Protein AF-0000000077530032 (afdb_homodimer)

Sequence (334 aa):
MAGSTIDELLNAPESQIRSVLRALCSDRTVQRHALEHFDALKKGSGGQKRKAAGELLICVQCDQPFTEEENDKKACWYHWGELEVDYDGDFWADHDERCHGTIDTDEMREEFPDGFTWNCCDNTGSEKGCVTGRHEAHPNRSKKASGVEPSESEDLDDDDDEDEDEYMAGSTIDELLNAPESQIRSVLRALCSDRTVQRHALEHFDALKKGSGGQKRKAAGELLICVQCDQPFTEEENDKKACWYHWGELEVDYDGDFWADHDERCHGTIDTDEMREEFPDGFTWNCCDNTGSEKGCVTGRHEAHPNRSKKASGVEPSESEDLDDDDDEDEDEY

Solvent-accessible surface area (backbone atoms only — not comparable to full-atom values): 19308 Å² total; per-residue (Å²): 129,85,76,67,51,73,67,56,54,76,68,45,59,62,66,55,46,50,26,35,49,35,32,52,32,46,41,65,69,52,32,52,50,44,38,51,44,47,44,39,45,54,62,63,57,67,50,84,76,46,82,82,46,67,73,66,34,31,16,54,48,67,62,45,56,46,34,76,91,67,48,42,61,72,61,26,46,27,44,30,26,50,79,37,75,39,81,85,48,72,74,53,71,82,62,47,50,91,79,71,42,79,64,94,40,72,66,41,48,69,75,40,21,72,43,21,25,26,70,65,76,66,42,46,48,74,54,74,40,82,45,65,26,51,64,36,48,56,40,89,65,48,55,44,49,58,73,52,80,80,67,83,64,73,71,58,56,77,67,59,73,68,69,68,72,77,114,129,84,76,65,51,72,68,57,55,76,66,45,60,63,65,55,47,50,27,35,48,34,32,52,33,44,40,65,70,52,30,52,52,45,38,50,42,48,45,39,45,54,63,64,58,68,50,84,76,45,82,82,44,69,72,68,33,30,17,54,47,66,61,45,57,46,34,77,90,67,48,41,63,71,60,26,46,26,43,31,27,49,81,37,77,39,80,88,47,72,73,53,69,84,60,48,50,90,80,70,42,77,65,94,40,73,67,42,46,69,75,42,21,72,43,21,25,26,71,64,78,66,41,45,48,75,54,75,41,82,43,66,25,51,63,37,48,56,37,90,65,50,55,44,49,58,73,53,80,81,66,80,62,74,73,58,57,78,67,60,73,67,69,67,70,77,116

Radius of gyration: 23.78 Å; Cα contacts (8 Å, |Δi|>4): 522; chains: 2; bounding box: 54×66×72 Å

Structure (mmCIF, N/CA/C/O backbone):
data_AF-0000000077530032-model_v1
#
loop_
_entity.id
_entity.type
_entity.pdbx_description
1 polymer 'Uncharacterized protein'
#
loop_
_atom_site.group_PDB
_atom_site.id
_atom_site.type_symbol
_atom_site.label_atom_id
_atom_site.label_alt_id
_atom_site.label_comp_id
_atom_site.label_asym_id
_atom_site.label_entity_id
_atom_site.label_seq_id
_atom_site.pdbx_PDB_ins_code
_atom_site.Cartn_x
_atom_site.Cartn_y
_atom_site.Cartn_z
_atom_site.occupancy
_atom_site.B_iso_or_equiv
_atom_site.auth_seq_id
_atom_site.auth_comp_id
_atom_site.auth_asym_id
_atom_site.auth_atom_id
_atom_site.pdbx_PDB_model_num
ATOM 1 N N . MET A 1 1 ? 7.324 -16.812 16.578 1 53.84 1 MET A N 1
ATOM 2 C CA . MET A 1 1 ? 8.273 -15.727 16.797 1 53.84 1 MET A CA 1
ATOM 3 C C . MET A 1 1 ? 7.609 -14.375 16.547 1 53.84 1 MET A C 1
ATOM 5 O O . MET A 1 1 ? 6.672 -14.273 15.75 1 53.84 1 MET A O 1
ATOM 9 N N . ALA A 1 2 ? 7.977 -13.469 17.281 1 74.12 2 ALA A N 1
ATOM 10 C CA . ALA A 1 2 ? 7.301 -12.18 17.203 1 74.12 2 ALA A CA 1
ATOM 11 C C . ALA A 1 2 ? 7.602 -11.484 15.875 1 74.12 2 ALA A C 1
ATOM 13 O O . ALA A 1 2 ? 8.734 -11.531 15.383 1 74.12 2 ALA A O 1
ATOM 14 N N . GLY A 1 3 ? 6.645 -11.141 15.078 1 87.62 3 GLY A N 1
ATOM 15 C CA . GLY A 1 3 ? 6.797 -10.469 13.797 1 87.62 3 GLY A CA 1
ATOM 16 C C . GLY A 1 3 ? 7.695 -9.25 13.875 1 87.62 3 GLY A C 1
ATOM 17 O O . GLY A 1 3 ? 7.887 -8.672 14.945 1 87.62 3 GLY A O 1
ATOM 18 N N . SER A 1 4 ? 8.453 -8.961 12.875 1 95.25 4 SER A N 1
ATOM 19 C CA . SER A 1 4 ? 9.328 -7.797 12.789 1 95.25 4 SER A CA 1
ATOM 20 C C . SER A 1 4 ? 8.555 -6.5 13.008 1 95.25 4 SER A C 1
ATOM 22 O O . SER A 1 4 ? 7.344 -6.449 12.773 1 95.25 4 SER A O 1
ATOM 24 N N . THR A 1 5 ? 9.25 -5.508 13.523 1 97.06 5 THR A N 1
ATOM 25 C CA . THR A 1 5 ? 8.664 -4.184 13.711 1 97.06 5 THR A CA 1
ATOM 26 C C . THR A 1 5 ? 8.93 -3.297 12.492 1 97.06 5 THR A C 1
ATOM 28 O O . THR A 1 5 ? 9.805 -3.6 11.68 1 97.06 5 THR A O 1
ATOM 31 N N . ILE A 1 6 ? 8.203 -2.186 12.445 1 97.75 6 ILE A N 1
ATOM 32 C CA . ILE A 1 6 ? 8.359 -1.238 11.352 1 97.75 6 ILE A CA 1
ATOM 33 C C . ILE A 1 6 ? 9.758 -0.622 11.391 1 97.75 6 ILE A C 1
ATOM 35 O O . ILE A 1 6 ? 10.383 -0.413 10.352 1 97.75 6 ILE A O 1
ATOM 39 N N . ASP A 1 7 ? 10.32 -0.375 12.578 1 97.62 7 ASP A N 1
ATOM 40 C CA . ASP A 1 7 ? 11.664 0.194 12.703 1 97.62 7 ASP A CA 1
ATOM 41 C C . ASP A 1 7 ? 12.719 -0.777 12.195 1 97.62 7 ASP A C 1
ATOM 43 O O . ASP A 1 7 ? 13.688 -0.365 11.547 1 97.62 7 ASP A O 1
ATOM 47 N N . GLU A 1 8 ? 12.547 -2.031 12.531 1 97.69 8 GLU A N 1
ATOM 48 C CA . GLU A 1 8 ? 13.469 -3.039 12.016 1 97.69 8 GLU A CA 1
ATOM 49 C C . GLU A 1 8 ? 13.461 -3.066 10.492 1 97.69 8 GLU A C 1
ATOM 51 O O . GLU A 1 8 ? 14.523 -3.135 9.859 1 97.69 8 GLU A O 1
ATOM 56 N N . LEU A 1 9 ? 12.273 -2.998 9.922 1 98 9 LEU A N 1
ATOM 57 C CA . LEU A 1 9 ? 12.141 -3.01 8.469 1 98 9 LEU A CA 1
ATOM 58 C C . LEU A 1 9 ? 12.828 -1.792 7.852 1 98 9 LEU A C 1
ATOM 60 O O . LEU A 1 9 ? 13.602 -1.925 6.906 1 98 9 LEU A O 1
ATOM 64 N N . LEU A 1 10 ? 12.594 -0.652 8.383 1 96.25 10 LEU A N 1
ATOM 65 C CA . LEU A 1 10 ? 13.086 0.592 7.805 1 96.25 10 LEU A CA 1
ATOM 66 C C . LEU A 1 10 ? 14.594 0.704 7.961 1 96.25 10 LEU A C 1
ATOM 68 O O . LEU A 1 10 ? 15.234 1.506 7.277 1 96.25 10 LEU A O 1
ATOM 72 N N . ASN A 1 11 ? 15.188 -0.101 8.867 1 96.31 11 ASN A N 1
ATOM 73 C CA . ASN A 1 11 ? 16.625 -0.12 9.047 1 96.31 11 ASN A CA 1
ATOM 74 C C . ASN A 1 11 ? 17.266 -1.344 8.391 1 96.31 11 ASN A C 1
ATOM 76 O O . ASN A 1 11 ? 18.469 -1.587 8.539 1 96.31 11 ASN A O 1
ATOM 80 N N . ALA A 1 12 ? 16.531 -2.123 7.66 1 96.62 12 ALA A N 1
ATOM 81 C CA . ALA A 1 12 ? 17.016 -3.326 6.988 1 96.62 12 ALA A CA 1
ATOM 82 C C . ALA A 1 12 ? 17.953 -2.971 5.84 1 96.62 12 ALA A C 1
ATOM 84 O O . ALA A 1 12 ? 17.984 -1.825 5.387 1 96.62 12 ALA A O 1
ATOM 85 N N . PRO A 1 13 ? 18.812 -3.916 5.387 1 95.12 13 PRO A N 1
ATOM 86 C CA . PRO A 1 13 ? 19.672 -3.688 4.223 1 95.12 13 PRO A CA 1
ATOM 87 C C . PRO A 1 13 ? 18.891 -3.271 2.98 1 95.12 13 PRO A C 1
ATOM 89 O O . PRO A 1 13 ? 17.719 -3.645 2.828 1 95.12 13 PRO A O 1
ATOM 92 N N . GLU A 1 14 ? 19.484 -2.539 2.125 1 96.31 14 GLU A N 1
ATOM 93 C CA . GLU A 1 14 ? 18.859 -1.95 0.938 1 96.31 14 GLU A CA 1
ATOM 94 C C . GLU A 1 14 ? 18.156 -3.012 0.095 1 96.31 14 GLU A C 1
ATOM 96 O O . GLU A 1 14 ? 17.062 -2.781 -0.415 1 96.31 14 GLU A O 1
ATOM 101 N N . SER A 1 15 ? 18.844 -4.16 -0.066 1 95 15 SER A N 1
ATOM 102 C CA . SER A 1 15 ? 18.281 -5.199 -0.924 1 95 15 SER A CA 1
ATOM 103 C C . SER A 1 15 ? 16.938 -5.684 -0.407 1 95 15 SER A C 1
ATOM 105 O O . SER A 1 15 ? 16.031 -5.953 -1.192 1 95 15 SER A O 1
ATOM 107 N N . GLN A 1 16 ? 16.781 -5.723 0.895 1 96.12 16 GLN A N 1
ATOM 108 C CA . GLN A 1 16 ? 15.531 -6.168 1.495 1 96.12 16 GLN A CA 1
ATOM 109 C C . GLN A 1 16 ? 14.445 -5.109 1.352 1 96.12 16 GLN A C 1
ATOM 111 O O . GLN A 1 16 ? 13.297 -5.426 1.024 1 96.12 16 GLN A O 1
ATOM 116 N N . ILE A 1 17 ? 14.812 -3.84 1.532 1 97.62 17 ILE A N 1
ATOM 117 C CA . ILE A 1 17 ? 13.867 -2.734 1.384 1 97.62 17 ILE A CA 1
ATOM 118 C C . ILE A 1 17 ? 13.359 -2.682 -0.053 1 97.62 17 ILE A C 1
ATOM 120 O O . ILE A 1 17 ? 12.156 -2.523 -0.285 1 97.62 17 ILE A O 1
ATOM 124 N N . ARG A 1 18 ? 14.273 -2.895 -0.971 1 97.06 18 ARG A N 1
ATOM 125 C CA . ARG A 1 18 ? 13.898 -2.865 -2.381 1 97.06 18 ARG A CA 1
ATOM 126 C C . ARG A 1 18 ? 12.969 -4.023 -2.725 1 97.06 18 ARG A C 1
ATOM 128 O O . ARG A 1 18 ? 12 -3.848 -3.469 1 97.06 18 ARG A O 1
ATOM 135 N N . SER A 1 19 ? 13.281 -5.191 -2.133 1 97.19 19 SER A N 1
ATOM 136 C CA . SER A 1 19 ? 12.445 -6.359 -2.396 1 97.19 19 SER A CA 1
ATOM 137 C C . SER A 1 19 ? 11.039 -6.176 -1.837 1 97.19 19 SER A C 1
ATOM 139 O O . SER A 1 19 ? 10.055 -6.5 -2.504 1 97.19 19 SER A O 1
ATOM 141 N N . VAL A 1 20 ? 10.938 -5.598 -0.663 1 98.56 20 VAL A N 1
ATOM 142 C CA . VAL A 1 20 ? 9.648 -5.359 -0.027 1 98.56 20 VAL A CA 1
ATOM 143 C C . VAL A 1 20 ? 8.859 -4.328 -0.83 1 98.56 20 VAL A C 1
ATOM 145 O O . VAL A 1 20 ? 7.68 -4.527 -1.126 1 98.56 20 VAL A O 1
ATOM 148 N N . LEU A 1 21 ? 9.523 -3.225 -1.192 1 98.75 21 LEU A N 1
ATOM 149 C CA . LEU A 1 21 ? 8.867 -2.178 -1.968 1 98.75 21 LEU A CA 1
ATOM 150 C C . LEU A 1 21 ? 8.383 -2.719 -3.309 1 98.75 21 LEU A C 1
ATOM 152 O O . LEU A 1 21 ? 7.262 -2.43 -3.732 1 98.75 21 LEU A O 1
ATOM 156 N N . ARG A 1 22 ? 9.211 -3.52 -3.943 1 98.25 22 ARG A N 1
ATOM 157 C CA . ARG A 1 22 ? 8.852 -4.137 -5.219 1 98.25 22 ARG A CA 1
ATOM 158 C C . ARG A 1 22 ? 7.582 -4.961 -5.09 1 98.25 22 ARG A C 1
ATOM 160 O O . ARG A 1 22 ? 6.668 -4.844 -5.91 1 98.25 22 ARG A O 1
ATOM 167 N N . ALA A 1 23 ? 7.508 -5.703 -4.094 1 98.5 23 ALA A N 1
ATOM 168 C CA . ALA A 1 23 ? 6.363 -6.586 -3.883 1 98.5 23 ALA A CA 1
ATOM 169 C C . ALA A 1 23 ? 5.102 -5.777 -3.58 1 98.5 23 ALA A C 1
ATOM 171 O O . ALA A 1 23 ? 4.023 -6.082 -4.098 1 98.5 23 ALA A O 1
ATOM 172 N N . LEU A 1 24 ? 5.238 -4.758 -2.768 1 98.69 24 LEU A N 1
ATOM 173 C CA . LEU A 1 24 ? 4.098 -3.916 -2.416 1 98.69 24 LEU A CA 1
ATOM 174 C C . LEU A 1 24 ? 3.514 -3.25 -3.656 1 98.69 24 LEU A C 1
ATOM 176 O O . LEU A 1 24 ? 2.299 -3.053 -3.746 1 98.69 24 LEU A O 1
ATOM 180 N N . CYS A 1 25 ? 4.359 -2.951 -4.609 1 98.62 25 CYS A N 1
ATOM 181 C CA . CYS A 1 25 ? 3.967 -2.188 -5.789 1 98.62 25 CYS A CA 1
ATOM 182 C C . CYS A 1 25 ? 3.223 -3.068 -6.789 1 98.62 25 CYS A C 1
ATOM 184 O O . CYS A 1 25 ? 2.83 -2.604 -7.859 1 98.62 25 CYS A O 1
ATOM 186 N N . SER A 1 26 ? 3.004 -4.348 -6.453 1 97.69 26 SER A N 1
ATOM 187 C CA . SER A 1 26 ? 2.146 -5.172 -7.297 1 97.69 26 SER A CA 1
ATOM 188 C C . SER A 1 26 ? 0.688 -4.738 -7.195 1 97.69 26 SER A C 1
ATOM 190 O O . SER A 1 26 ? -0.115 -5.027 -8.086 1 97.69 26 SER A O 1
ATOM 192 N N . ASP A 1 27 ? 0.365 -4.156 -6.055 1 96.38 27 ASP A N 1
ATOM 193 C CA . ASP A 1 27 ? -0.937 -3.508 -5.922 1 96.38 27 ASP A CA 1
ATOM 194 C C . ASP A 1 27 ? -0.967 -2.18 -6.676 1 96.38 27 ASP A C 1
ATOM 196 O O . ASP A 1 27 ? -0.115 -1.316 -6.457 1 96.38 27 ASP A O 1
ATOM 200 N N . ARG A 1 28 ? -1.941 -1.925 -7.453 1 95.19 28 ARG A N 1
ATOM 201 C CA . ARG A 1 28 ? -1.986 -0.778 -8.352 1 95.19 28 ARG A CA 1
ATOM 202 C C . ARG A 1 28 ? -2.1 0.527 -7.574 1 95.19 28 ARG A C 1
ATOM 204 O O . ARG A 1 28 ? -1.488 1.532 -7.941 1 95.19 28 ARG A O 1
ATOM 211 N N . THR A 1 29 ? -2.951 0.496 -6.617 1 96 29 THR A N 1
ATOM 212 C CA . THR A 1 29 ? -3.125 1.7 -5.812 1 96 29 THR A CA 1
ATOM 213 C C . THR A 1 29 ? -1.836 2.049 -5.074 1 96 29 THR A C 1
ATOM 215 O O . THR A 1 29 ? -1.424 3.209 -5.047 1 96 29 THR A O 1
ATOM 218 N N . VAL A 1 30 ? -1.151 1.02 -4.488 1 98.12 30 VAL A N 1
ATOM 219 C CA . VAL A 1 30 ? 0.106 1.225 -3.775 1 98.12 30 VAL A CA 1
ATOM 220 C C . VAL A 1 30 ? 1.174 1.727 -4.746 1 98.12 30 VAL A C 1
ATOM 222 O O . VAL A 1 30 ? 1.947 2.629 -4.414 1 98.12 30 VAL A O 1
ATOM 225 N N . GLN A 1 31 ? 1.221 1.179 -5.918 1 98.56 31 GLN A N 1
ATOM 226 C CA . GLN A 1 31 ? 2.184 1.598 -6.934 1 98.56 31 GLN A CA 1
ATOM 227 C C . GLN A 1 31 ? 1.992 3.066 -7.301 1 98.56 31 GLN A C 1
ATOM 229 O O . GLN A 1 31 ? 2.965 3.816 -7.406 1 98.56 31 GLN A O 1
ATOM 234 N N . ARG A 1 32 ? 0.764 3.451 -7.496 1 97.56 32 ARG A N 1
ATOM 235 C CA . ARG A 1 32 ? 0.467 4.844 -7.816 1 97.56 32 ARG A CA 1
ATOM 236 C C . ARG A 1 32 ? 0.96 5.777 -6.715 1 97.56 32 ARG A C 1
ATOM 238 O O . ARG A 1 32 ? 1.589 6.797 -6.992 1 97.56 32 ARG A O 1
ATOM 245 N N . HIS A 1 33 ? 0.688 5.387 -5.473 1 98.06 33 HIS A N 1
ATOM 246 C CA . HIS A 1 33 ? 1.144 6.203 -4.352 1 98.06 33 HIS A CA 1
ATOM 247 C C . HIS A 1 33 ? 2.666 6.258 -4.293 1 98.06 33 HIS A C 1
ATOM 249 O O . HIS A 1 33 ? 3.246 7.312 -4.031 1 98.06 33 HIS A O 1
ATOM 255 N N . ALA A 1 34 ? 3.303 5.125 -4.512 1 98.81 34 ALA A N 1
ATOM 256 C CA . ALA A 1 34 ? 4.762 5.059 -4.508 1 98.81 34 ALA A CA 1
ATOM 257 C C . ALA A 1 34 ? 5.355 6.016 -5.539 1 98.81 34 ALA A C 1
ATOM 259 O O . ALA A 1 34 ? 6.285 6.766 -5.234 1 98.81 34 ALA A O 1
ATOM 260 N N . LEU A 1 35 ? 4.801 6.023 -6.695 1 98.56 35 LEU A N 1
ATOM 261 C CA . LEU A 1 35 ? 5.305 6.859 -7.781 1 98.56 35 LEU A CA 1
ATOM 262 C C . LEU A 1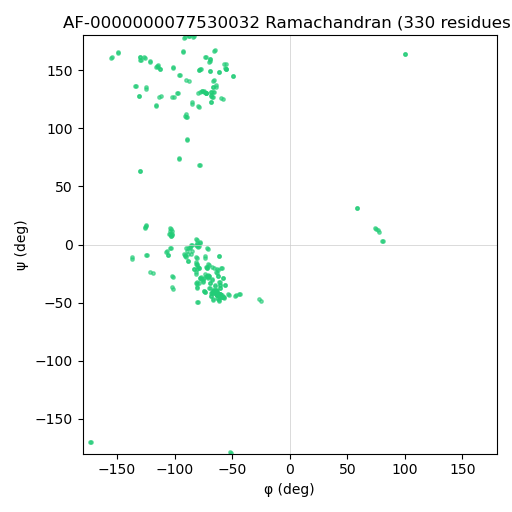 35 ? 5.035 8.336 -7.504 1 98.56 35 LEU A C 1
ATOM 264 O O . LEU A 1 35 ? 5.852 9.195 -7.836 1 98.56 35 LEU A O 1
ATOM 268 N N . GLU A 1 36 ? 3.908 8.602 -6.922 1 97.81 36 GLU A N 1
ATOM 269 C CA . GLU A 1 36 ? 3.609 9.977 -6.531 1 97.81 36 GLU A CA 1
ATOM 270 C C . GLU A 1 36 ? 4.625 10.492 -5.512 1 97.81 36 GLU A C 1
ATOM 272 O O . GLU A 1 36 ? 5.113 11.617 -5.633 1 97.81 36 GLU A O 1
ATOM 277 N N . HIS A 1 37 ? 4.871 9.688 -4.5 1 98.38 37 HIS A N 1
ATOM 278 C CA . HIS A 1 37 ? 5.867 10.062 -3.502 1 98.38 37 HIS A CA 1
ATOM 279 C C . HIS A 1 37 ? 7.246 10.234 -4.129 1 98.38 37 HIS A C 1
ATOM 281 O O . HIS A 1 37 ? 7.961 11.188 -3.82 1 98.38 37 HIS A O 1
ATOM 287 N N . PHE A 1 38 ? 7.609 9.312 -5.004 1 98.31 38 PHE A N 1
ATOM 288 C CA . PHE A 1 38 ? 8.898 9.367 -5.676 1 98.31 38 PHE A CA 1
ATOM 289 C C . PHE A 1 38 ? 9.031 10.641 -6.504 1 98.31 38 PHE A C 1
ATOM 291 O O . PHE A 1 38 ? 10.055 11.32 -6.441 1 98.31 38 PHE A O 1
ATOM 298 N N . ASP A 1 39 ? 7.953 11 -7.223 1 97.62 39 ASP A N 1
ATOM 299 C CA . ASP A 1 39 ? 7.953 12.219 -8.023 1 97.62 39 ASP A CA 1
ATOM 300 C C . ASP A 1 39 ? 8.078 13.453 -7.141 1 97.62 39 ASP A C 1
ATOM 302 O O . ASP A 1 39 ? 8.758 14.422 -7.504 1 97.62 39 ASP A O 1
ATOM 306 N N . ALA A 1 40 ? 7.414 1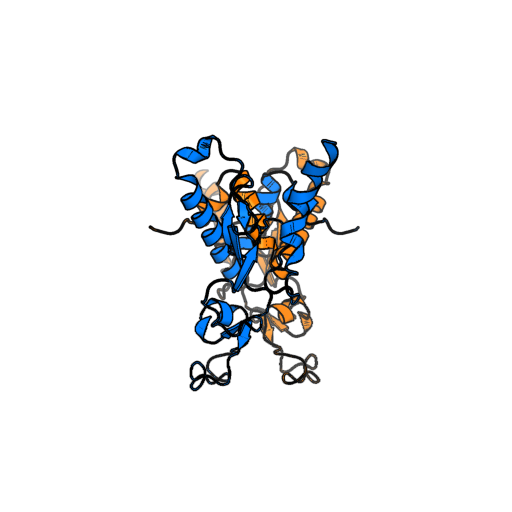3.398 -6.02 1 96.25 40 ALA A N 1
ATOM 307 C CA . ALA A 1 40 ? 7.52 14.508 -5.078 1 96.25 40 ALA A CA 1
ATOM 308 C C . ALA A 1 40 ? 8.953 14.68 -4.59 1 96.25 40 ALA A C 1
ATOM 310 O O . ALA A 1 40 ? 9.453 15.805 -4.484 1 96.25 40 ALA A O 1
ATOM 311 N N . LEU A 1 41 ? 9.656 13.586 -4.262 1 95.75 41 LEU A N 1
ATOM 312 C CA . LEU A 1 41 ? 11.047 13.641 -3.82 1 95.75 41 LEU A CA 1
ATOM 313 C C . LEU A 1 41 ? 11.945 14.227 -4.906 1 95.75 41 LEU A C 1
ATOM 315 O O . LEU A 1 41 ? 12.812 15.055 -4.621 1 95.75 41 LEU A O 1
ATOM 319 N N . LYS A 1 42 ? 11.711 13.812 -6.105 1 93.25 42 LYS A N 1
ATOM 320 C CA . LYS A 1 42 ? 12.508 14.289 -7.23 1 93.25 42 LYS A CA 1
ATOM 321 C C . LYS A 1 42 ? 12.32 15.789 -7.438 1 93.25 42 LYS A C 1
ATOM 323 O O . LYS A 1 42 ? 13.289 16.516 -7.695 1 93.25 42 LYS A O 1
ATOM 328 N N . LYS A 1 43 ? 11.117 16.219 -7.348 1 91.56 43 LYS A N 1
ATOM 329 C CA . LYS A 1 43 ? 10.82 17.625 -7.512 1 91.56 43 LYS A CA 1
ATOM 330 C C . LYS A 1 43 ? 11.43 18.453 -6.387 1 91.56 43 LYS A C 1
ATOM 332 O O . LYS A 1 43 ? 11.898 19.578 -6.613 1 91.56 43 LYS A O 1
ATOM 337 N N . GLY A 1 44 ? 11.359 17.906 -5.207 1 86.31 44 GLY A N 1
ATOM 338 C CA . GLY A 1 44 ? 11.906 18.609 -4.051 1 86.31 44 GLY A CA 1
ATOM 339 C C . GLY A 1 44 ? 13.422 18.656 -4.051 1 86.31 44 GLY A C 1
ATOM 340 O O . GLY A 1 44 ? 14.023 19.531 -3.412 1 86.31 44 GLY A O 1
ATOM 341 N N . SER A 1 45 ? 14.141 17.656 -4.668 1 79.38 45 SER A N 1
ATOM 342 C CA . SER A 1 45 ? 15.602 17.578 -4.684 1 79.38 45 SER A CA 1
ATOM 343 C C . SER A 1 45 ? 16.188 18.594 -5.652 1 79.38 45 SER A C 1
ATOM 345 O O . SER A 1 45 ? 17.375 18.922 -5.574 1 79.38 45 SER A O 1
ATOM 347 N N . GLY A 1 46 ? 15.586 18.969 -6.746 1 65.62 46 GLY A N 1
ATOM 348 C CA . GLY A 1 46 ? 16.156 19.844 -7.758 1 65.62 46 GLY A CA 1
ATOM 349 C C . GLY A 1 46 ? 16.484 21.219 -7.23 1 65.62 46 GLY A C 1
ATOM 350 O O . GLY A 1 46 ? 17.156 22 -7.91 1 65.62 46 GLY A O 1
ATOM 351 N N . GLY A 1 47 ? 16.156 21.609 -6.184 1 52.53 47 GLY A N 1
ATOM 352 C CA . GLY A 1 47 ? 16.484 22.984 -5.82 1 52.53 47 GLY A CA 1
ATOM 353 C C . GLY A 1 47 ? 17.875 23.125 -5.238 1 52.53 47 GLY A C 1
ATOM 354 O O . GLY A 1 47 ? 18.422 22.156 -4.684 1 52.53 47 GLY A O 1
ATOM 355 N N . GLN A 1 48 ? 18.844 24.047 -5.934 1 48.78 48 GLN A N 1
ATOM 356 C CA . GLN A 1 48 ? 20.219 24.453 -5.711 1 48.78 48 GLN A CA 1
ATOM 357 C C . GLN A 1 48 ? 20.609 24.312 -4.238 1 48.78 48 GLN A C 1
ATOM 359 O O . GLN A 1 48 ? 21.734 23.922 -3.918 1 48.78 48 GLN A O 1
ATOM 364 N N . LYS A 1 49 ? 19.984 24.703 -3.383 1 49.75 49 LYS A N 1
ATOM 365 C CA . LYS A 1 49 ? 20.391 24.938 -2 1 49.75 49 LYS A CA 1
ATOM 366 C C . LYS A 1 49 ? 20.422 23.641 -1.212 1 49.75 49 LYS A C 1
ATOM 368 O O . LYS A 1 49 ? 20.75 23.625 -0.025 1 49.75 49 LYS A O 1
ATOM 373 N N . ARG A 1 50 ? 20.047 22.484 -1.9 1 56.53 50 ARG A N 1
ATOM 374 C CA . ARG A 1 50 ? 19.719 21.312 -1.099 1 56.53 50 ARG A CA 1
ATOM 375 C C . ARG A 1 50 ? 20.953 20.453 -0.868 1 56.53 50 ARG A C 1
ATOM 377 O O . ARG A 1 50 ? 20.859 19.391 -0.237 1 56.53 50 ARG A O 1
ATOM 384 N N . LYS A 1 51 ? 22.094 20.766 -1.584 1 52.09 51 LYS A N 1
ATOM 385 C CA . LYS A 1 51 ? 23.328 20.047 -1.298 1 52.09 51 LYS A CA 1
ATOM 386 C C . LYS A 1 51 ? 23.594 19.969 0.203 1 52.09 51 LYS A C 1
ATOM 388 O O . LYS A 1 51 ? 24.078 18.969 0.711 1 52.09 51 LYS A O 1
ATOM 393 N N . ALA A 1 52 ? 23.406 21.047 0.909 1 53.44 52 ALA A N 1
ATOM 394 C CA . ALA A 1 52 ? 23.734 21.078 2.332 1 53.44 52 ALA A CA 1
ATOM 395 C C . ALA A 1 52 ? 22.578 20.562 3.178 1 53.44 52 ALA A C 1
ATOM 397 O O . ALA A 1 52 ? 22.75 20.234 4.348 1 53.44 52 ALA A O 1
ATOM 398 N N . ALA A 1 53 ? 21.453 20.359 2.467 1 62.31 53 ALA A N 1
ATOM 399 C CA . ALA A 1 53 ? 20.281 20.016 3.266 1 62.31 53 ALA A CA 1
ATOM 400 C C . ALA A 1 53 ? 20.203 18.5 3.492 1 62.31 53 ALA A C 1
ATOM 402 O O . ALA A 1 53 ? 20.75 17.719 2.705 1 62.31 53 ALA A O 1
ATOM 403 N N . GLY A 1 54 ? 19.797 18.078 4.754 1 78 54 GLY A N 1
ATOM 404 C CA . GLY A 1 54 ? 19.656 16.703 5.215 1 78 54 GLY A CA 1
ATOM 405 C C . GLY A 1 54 ? 18.828 15.844 4.281 1 78 54 GLY A C 1
ATOM 406 O O . GLY A 1 54 ? 18.516 16.25 3.162 1 78 54 GLY A O 1
ATOM 407 N N . GLU A 1 55 ? 18.609 14.672 4.543 1 87.81 55 GLU A N 1
ATOM 408 C CA . GLU A 1 55 ? 17.844 13.648 3.824 1 87.81 55 GLU A CA 1
ATOM 409 C C . GLU A 1 55 ? 16.391 14.078 3.619 1 87.81 55 GLU A C 1
ATOM 411 O O . GLU A 1 55 ? 15.758 14.578 4.547 1 87.81 55 GLU A O 1
ATOM 416 N N . LEU A 1 56 ? 15.898 14.078 2.357 1 94.56 56 LEU A N 1
ATOM 417 C CA . LEU A 1 56 ? 14.5 14.367 2.055 1 94.56 56 LEU A CA 1
ATOM 418 C C . LEU A 1 56 ? 13.602 13.211 2.471 1 94.56 56 LEU A C 1
ATOM 420 O O . LEU A 1 56 ? 13.906 12.047 2.18 1 94.56 56 LEU A O 1
ATOM 424 N N . LEU A 1 57 ? 12.57 13.562 3.191 1 96.75 57 LEU A N 1
ATOM 425 C CA . LEU A 1 57 ? 11.57 12.609 3.652 1 96.75 57 LEU A CA 1
ATOM 426 C C . LEU A 1 57 ? 10.18 12.992 3.141 1 96.75 57 LEU A C 1
ATOM 428 O O . LEU A 1 57 ? 9.961 14.125 2.713 1 96.75 57 LEU A O 1
ATOM 432 N N . ILE A 1 58 ? 9.328 12.062 3.096 1 98.19 58 ILE A N 1
ATOM 433 C CA . ILE A 1 58 ? 7.93 12.328 2.771 1 98.19 58 ILE A CA 1
ATOM 434 C C . ILE A 1 58 ? 7.109 12.43 4.059 1 98.19 58 ILE A C 1
ATOM 436 O O . ILE A 1 58 ? 7.234 11.586 4.949 1 98.19 58 ILE A O 1
ATOM 440 N N . CYS A 1 59 ? 6.336 13.477 4.16 1 98.25 59 CYS A N 1
ATOM 441 C CA . CYS A 1 59 ? 5.449 13.633 5.309 1 98.25 59 CYS A CA 1
ATOM 442 C C . CYS A 1 59 ? 4.227 12.727 5.184 1 98.25 59 CYS A C 1
ATOM 444 O O . CYS A 1 59 ? 3.547 12.734 4.156 1 98.25 59 CYS A O 1
ATOM 446 N N . VAL A 1 60 ? 3.904 12.016 6.219 1 98.31 60 VAL A N 1
ATOM 447 C CA . VAL A 1 60 ? 2.801 11.062 6.168 1 98.31 60 VAL A CA 1
ATOM 448 C C . VAL A 1 60 ? 1.484 11.773 6.465 1 98.31 60 VAL A C 1
ATOM 450 O O . VAL A 1 60 ? 0.414 11.164 6.418 1 98.31 60 VAL A O 1
ATOM 453 N N . GLN A 1 61 ? 1.526 13.109 6.719 1 97.5 61 GLN A N 1
ATOM 454 C CA . GLN A 1 61 ? 0.321 13.867 7.02 1 97.5 61 GLN A CA 1
ATOM 455 C C . GLN A 1 61 ? -0.147 14.664 5.805 1 97.5 61 GLN A C 1
ATOM 457 O O . GLN A 1 61 ? -1.35 14.773 5.555 1 97.5 61 GLN A O 1
ATOM 462 N N . CYS A 1 62 ? 0.81 15.195 5.012 1 97 62 CYS A N 1
ATOM 463 C CA . CYS A 1 62 ? 0.428 16.062 3.898 1 97 62 CYS A CA 1
ATOM 464 C C . CYS A 1 62 ? 1.015 15.547 2.588 1 97 62 CYS A C 1
ATOM 466 O O . CYS A 1 62 ? 0.749 16.109 1.524 1 97 62 CYS A O 1
ATOM 468 N N . ASP A 1 63 ? 1.948 14.516 2.582 1 96.56 63 ASP A N 1
ATOM 469 C CA . ASP A 1 63 ? 2.527 13.82 1.439 1 96.56 63 ASP A CA 1
ATOM 470 C C . ASP A 1 63 ? 3.557 14.688 0.725 1 96.56 63 ASP A C 1
ATOM 472 O O . ASP A 1 63 ? 3.979 14.375 -0.389 1 96.56 63 ASP A O 1
ATOM 476 N N . GLN A 1 64 ? 4.012 15.781 1.321 1 96.62 64 GLN A N 1
ATOM 477 C CA . GLN A 1 64 ? 5.027 16.641 0.735 1 96.62 64 GLN A CA 1
ATOM 478 C C . GLN A 1 64 ? 6.418 16.297 1.249 1 96.62 64 GLN A C 1
ATOM 480 O O . GLN A 1 64 ? 6.57 15.828 2.381 1 96.62 64 GLN A O 1
ATOM 485 N N . PRO A 1 65 ? 7.395 16.453 0.396 1 96.94 65 PRO A N 1
ATOM 486 C CA . PRO A 1 65 ? 8.766 16.25 0.871 1 96.94 65 PRO A CA 1
ATOM 487 C C . PRO A 1 65 ? 9.219 17.328 1.84 1 96.94 65 PRO A C 1
ATOM 489 O O . PRO A 1 65 ? 8.734 18.469 1.776 1 96.94 65 PRO A O 1
ATOM 492 N N . PHE A 1 66 ? 10.102 16.984 2.775 1 96.5 66 PHE A N 1
ATOM 493 C CA . PHE A 1 66 ? 10.633 17.953 3.73 1 96.5 66 PHE A CA 1
ATOM 494 C C . PHE A 1 66 ? 11.992 17.5 4.25 1 96.5 66 PHE A C 1
ATOM 496 O O . PHE A 1 66 ? 12.375 16.328 4.086 1 96.5 66 PHE A O 1
ATOM 503 N N . THR A 1 67 ? 12.719 18.438 4.781 1 95.25 67 THR A N 1
ATOM 504 C CA . THR A 1 67 ? 13.938 18.172 5.543 1 95.25 67 THR A CA 1
ATOM 505 C C . THR A 1 67 ? 13.742 18.547 7.008 1 95.25 67 THR A C 1
ATOM 507 O O . THR A 1 67 ? 12.93 19.422 7.332 1 95.25 67 THR A O 1
ATOM 510 N N . GLU A 1 68 ? 14.422 17.891 7.852 1 93.94 68 GLU A N 1
ATOM 511 C CA . GLU A 1 68 ? 14.289 18.203 9.273 1 93.94 68 GLU A CA 1
ATOM 512 C C . GLU A 1 68 ? 14.633 19.656 9.562 1 93.94 68 GLU A C 1
ATOM 514 O O . GLU A 1 68 ? 14.047 20.281 10.453 1 93.94 68 GLU A O 1
ATOM 519 N N . GLU A 1 69 ? 15.453 20.25 8.82 1 92.38 69 GLU A N 1
ATOM 520 C CA . GLU A 1 69 ? 15.906 21.625 9 1 92.38 69 GLU A CA 1
ATOM 521 C C . GLU A 1 69 ? 14.773 22.625 8.75 1 92.38 69 GLU A C 1
ATOM 523 O O . GLU A 1 69 ? 14.727 23.688 9.375 1 92.38 69 GLU A O 1
ATOM 528 N N . GLU A 1 70 ? 13.828 22.281 7.887 1 91.56 70 GLU A N 1
ATOM 529 C CA . GLU A 1 70 ? 12.742 23.172 7.516 1 91.56 70 GLU A CA 1
ATOM 530 C C . GLU A 1 70 ? 11.438 22.781 8.203 1 91.56 70 GLU A C 1
ATOM 532 O O . GLU A 1 70 ? 10.375 23.312 7.883 1 91.56 70 GLU A O 1
ATOM 537 N N . ASN A 1 71 ? 11.555 21.938 9.195 1 96.12 71 ASN A N 1
ATOM 538 C CA . ASN A 1 71 ? 10.375 21.344 9.82 1 96.12 71 ASN A CA 1
ATOM 539 C C . ASN A 1 71 ? 9.969 22.109 11.078 1 96.12 71 ASN A C 1
ATOM 541 O O . ASN A 1 71 ? 10.117 21.609 12.195 1 96.12 71 ASN A O 1
ATOM 545 N N . ASP A 1 72 ? 9.398 23.281 10.852 1 95.75 72 ASP A N 1
ATOM 546 C CA . ASP A 1 72 ? 8.938 24.062 11.992 1 95.75 72 ASP A CA 1
ATOM 547 C C . ASP A 1 72 ? 7.48 23.75 12.328 1 95.75 72 ASP A C 1
ATOM 549 O O . ASP A 1 72 ? 6.871 22.875 11.703 1 95.75 72 ASP A O 1
ATOM 553 N N . LYS A 1 73 ? 6.902 24.297 13.305 1 95.31 73 LYS A N 1
ATOM 554 C CA . LYS A 1 73 ? 5.59 23.984 13.867 1 95.31 73 LYS A CA 1
ATOM 555 C C . LYS A 1 73 ? 4.473 24.438 12.938 1 95.31 73 LYS A C 1
ATOM 557 O O . LYS A 1 73 ? 3.297 24.172 13.188 1 95.31 73 LYS A O 1
ATOM 562 N N . LYS A 1 74 ? 4.789 25.094 11.82 1 96.25 74 LYS A N 1
ATOM 563 C CA . LYS A 1 74 ? 3.787 25.547 10.867 1 96.25 74 LYS A CA 1
ATOM 564 C C . LYS A 1 74 ? 4.082 25.031 9.461 1 96.25 74 LYS A C 1
ATOM 566 O O . LYS A 1 74 ? 3.51 25.516 8.484 1 96.25 74 LYS A O 1
ATOM 571 N N . ALA A 1 75 ? 4.938 24.062 9.383 1 97.12 75 ALA A N 1
ATOM 572 C CA . ALA A 1 75 ? 5.434 23.594 8.094 1 97.12 75 ALA A CA 1
ATOM 573 C C . ALA A 1 75 ? 4.434 22.656 7.43 1 97.12 75 ALA A C 1
ATOM 575 O O . ALA A 1 75 ? 4.469 22.469 6.211 1 97.12 75 ALA A O 1
ATOM 576 N N . CYS A 1 76 ? 3.504 22.047 8.195 1 97.62 76 CYS A N 1
ATOM 577 C CA . CYS A 1 76 ? 2.592 21.031 7.695 1 97.62 76 CYS A CA 1
ATOM 578 C C . CYS A 1 76 ? 1.142 21.406 7.969 1 97.62 76 CYS A C 1
ATOM 580 O O . CYS A 1 76 ? 0.816 21.891 9.055 1 97.62 76 CYS A O 1
ATOM 582 N N . TRP A 1 77 ? 0.293 21.266 6.992 1 97.81 77 TRP A N 1
ATOM 583 C CA . TRP A 1 77 ? -1.154 21.375 7.141 1 97.81 77 TRP A CA 1
ATOM 584 C C . TRP A 1 77 ? -1.828 20.016 6.922 1 97.81 77 TRP A C 1
ATOM 586 O O . TRP A 1 77 ? -1.561 19.344 5.926 1 97.81 77 TRP A O 1
ATOM 596 N N . TYR A 1 78 ? -2.66 19.625 7.898 1 97.88 78 TYR A N 1
ATOM 597 C CA . TYR A 1 78 ? -3.32 18.328 7.805 1 97.88 7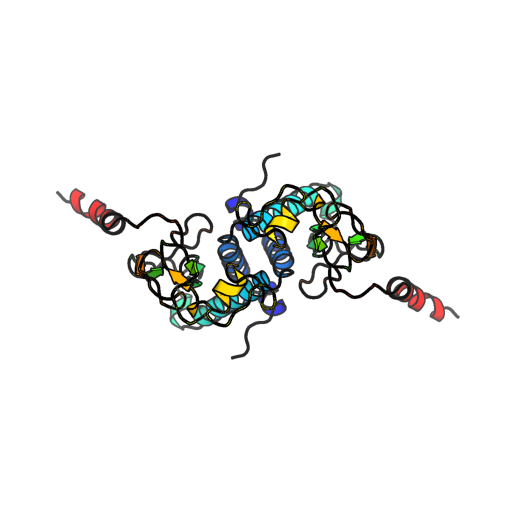8 TYR A CA 1
ATOM 598 C C . TYR A 1 78 ? -4.68 18.359 8.492 1 97.88 78 TYR A C 1
ATOM 600 O O . TYR A 1 78 ? -5.039 19.359 9.133 1 97.88 78 TYR A O 1
ATOM 608 N N . HIS A 1 79 ? -5.52 17.344 8.211 1 98.12 79 HIS A N 1
ATOM 609 C CA . HIS A 1 79 ? -6.805 17.125 8.875 1 98.12 79 HIS A CA 1
ATOM 610 C C . HIS A 1 79 ? -6.703 16.047 9.938 1 98.12 79 HIS A C 1
ATOM 612 O O . HIS A 1 79 ? -6.227 14.938 9.664 1 98.12 79 HIS A O 1
ATOM 618 N N . TRP A 1 80 ? -7.117 16.312 11.188 1 97.44 80 TRP A N 1
ATOM 619 C CA . TRP A 1 80 ? -7.031 15.305 12.242 1 97.44 80 TRP A CA 1
ATOM 620 C C . TRP A 1 80 ? -8.289 14.438 12.273 1 97.44 80 TRP A C 1
ATOM 622 O O . TRP A 1 80 ? -8.312 13.391 12.922 1 97.44 80 TRP A O 1
ATOM 632 N N . GLY A 1 81 ? -9.367 14.938 11.547 1 97.5 81 GLY A N 1
ATOM 633 C CA . GLY A 1 81 ? -10.586 14.156 11.43 1 97.5 81 GLY A CA 1
ATOM 634 C C . GLY A 1 81 ? -10.57 13.195 10.266 1 97.5 81 GLY A C 1
ATOM 635 O O . GLY A 1 81 ? -9.578 13.117 9.531 1 97.5 81 GLY A O 1
ATOM 636 N N . GLU A 1 82 ? -11.656 12.422 10.094 1 96.25 82 GLU A N 1
ATOM 637 C CA . GLU A 1 82 ? -11.789 11.43 9.023 1 96.25 82 GLU A CA 1
ATOM 638 C C . GLU A 1 82 ? -12.664 11.961 7.887 1 96.25 82 GLU A C 1
ATOM 640 O O . GLU A 1 82 ? -13.492 12.852 8.094 1 96.25 82 GLU A O 1
ATOM 645 N N . LEU A 1 83 ? -12.398 11.453 6.703 1 95.81 83 LEU A N 1
ATOM 646 C CA . LEU A 1 83 ? -13.227 11.758 5.543 1 95.81 83 LEU A CA 1
ATOM 647 C C . LEU A 1 83 ? -14.508 10.93 5.555 1 95.81 83 LEU A C 1
ATOM 649 O O . LEU A 1 83 ? -14.453 9.695 5.566 1 95.81 83 LEU A O 1
ATOM 653 N N . GLU A 1 84 ? -15.617 11.648 5.613 1 96.25 84 GLU A N 1
ATOM 654 C CA . GLU A 1 84 ? -16.906 10.969 5.594 1 96.25 84 GLU A CA 1
ATOM 655 C C . GLU A 1 84 ? -17.688 11.30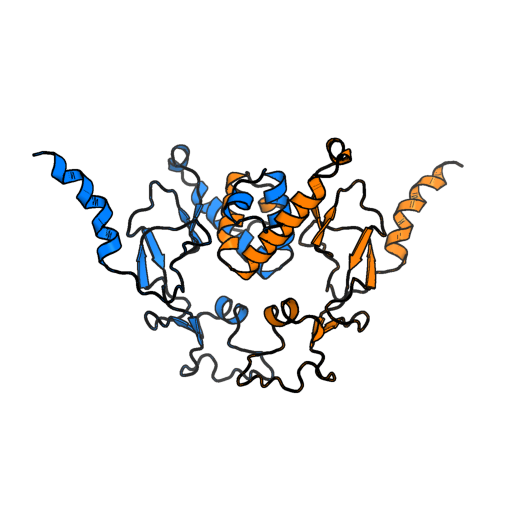5 4.328 1 96.25 84 GLU A C 1
ATOM 657 O O . GLU A 1 84 ? -17.547 12.391 3.768 1 96.25 84 GLU A O 1
ATOM 662 N N . VAL A 1 85 ? -18.562 10.391 3.953 1 95.75 85 VAL A N 1
ATOM 663 C CA . VAL A 1 85 ? -19.391 10.625 2.777 1 95.75 85 VAL A CA 1
ATOM 664 C C . VAL A 1 85 ? -20.359 11.781 3.047 1 95.75 85 VAL A C 1
ATOM 666 O O . VAL A 1 85 ? -20.969 11.844 4.109 1 95.75 85 VAL A O 1
ATOM 669 N N . ASP A 1 86 ? -20.391 12.719 2.094 1 96 86 ASP A N 1
ATOM 670 C CA . ASP A 1 86 ? -21.391 13.781 2.164 1 96 86 ASP A CA 1
ATOM 671 C C . ASP A 1 86 ? -22.672 13.375 1.451 1 96 86 ASP A C 1
ATOM 673 O O . ASP A 1 86 ? -22.906 13.758 0.302 1 96 86 ASP A O 1
ATOM 677 N N . TYR A 1 87 ? -23.562 12.766 2.201 1 92.06 87 TYR A N 1
ATOM 678 C CA . TYR A 1 87 ? -24.797 12.273 1.608 1 92.06 87 TYR A CA 1
ATOM 679 C C . TYR A 1 87 ? -25.812 13.398 1.444 1 92.06 87 TYR A C 1
ATOM 681 O O . TYR A 1 87 ? -26.797 13.25 0.723 1 92.06 87 TYR A O 1
ATOM 689 N N . ASP A 1 88 ? -25.625 14.453 2.104 1 91.31 88 ASP A N 1
ATOM 690 C CA . ASP A 1 88 ? -26.578 15.562 2.092 1 91.31 88 ASP A CA 1
ATOM 691 C C . ASP A 1 88 ? -26.359 16.453 0.869 1 91.31 88 ASP A C 1
ATOM 693 O O . ASP A 1 88 ? -27.266 17.188 0.467 1 91.31 88 ASP A O 1
ATOM 697 N N . GLY A 1 89 ? -25.172 16.359 0.312 1 90.38 89 GLY A N 1
ATOM 698 C CA . GLY A 1 89 ? -24.875 17.172 -0.861 1 90.38 89 GLY A CA 1
ATOM 699 C C . GLY A 1 89 ? -25.375 16.547 -2.154 1 90.38 89 GLY A C 1
ATOM 700 O O . GLY A 1 89 ? -25.906 15.43 -2.148 1 90.38 89 GLY A O 1
ATOM 701 N N . ASP A 1 90 ? -25.141 17.266 -3.283 1 92.88 90 ASP A N 1
ATOM 702 C CA . ASP A 1 90 ? -25.656 16.844 -4.582 1 92.88 90 ASP A CA 1
ATOM 703 C C . ASP A 1 90 ? -24.656 15.938 -5.297 1 92.88 90 ASP A C 1
ATOM 705 O O . ASP A 1 90 ? -25 15.312 -6.305 1 92.88 90 ASP A O 1
ATOM 709 N N . PHE A 1 91 ? -23.547 15.734 -4.707 1 95.12 91 PHE A N 1
ATOM 710 C CA . PHE A 1 91 ? -22.484 15.047 -5.43 1 95.12 91 PHE A CA 1
ATOM 711 C C . PHE A 1 91 ? -22.891 13.617 -5.754 1 95.12 91 PHE A C 1
ATOM 713 O O . PHE A 1 91 ? -22.641 13.125 -6.859 1 95.12 91 PHE A O 1
ATOM 720 N N . TRP A 1 92 ? -23.531 12.961 -4.824 1 94.81 92 TRP A N 1
ATOM 721 C CA . TRP A 1 92 ? -23.859 11.547 -4.969 1 94.81 92 TRP A CA 1
ATOM 722 C C . TRP A 1 92 ? -25.312 11.344 -5.332 1 94.81 92 TRP A C 1
ATOM 724 O O . TRP A 1 92 ? -25.828 10.227 -5.301 1 94.81 92 TRP A O 1
ATOM 734 N N . ALA A 1 93 ? -26.078 12.391 -5.641 1 92.75 93 ALA A N 1
ATOM 735 C CA . ALA A 1 93 ? -27.516 12.359 -5.867 1 92.75 93 ALA A CA 1
ATOM 736 C C . ALA A 1 93 ? -27.875 11.359 -6.965 1 92.75 93 ALA A C 1
ATOM 738 O O . ALA A 1 93 ? -28.875 10.648 -6.863 1 92.75 93 ALA A O 1
ATOM 739 N N . ASP A 1 94 ? -27.031 11.227 -7.957 1 91.19 94 ASP A N 1
ATOM 740 C CA . ASP A 1 94 ? -27.344 10.367 -9.094 1 91.19 94 ASP A CA 1
ATOM 741 C C . ASP A 1 94 ? -26.562 9.055 -9.023 1 91.19 94 ASP A C 1
ATOM 743 O O . ASP A 1 94 ? -26.578 8.273 -9.977 1 91.19 94 ASP A O 1
ATOM 747 N N . HIS A 1 95 ? -25.922 8.828 -7.949 1 90.31 95 HIS A N 1
ATOM 748 C CA . HIS A 1 95 ? -25.109 7.617 -7.832 1 90.31 95 HIS A CA 1
ATOM 749 C C . HIS A 1 95 ? -25.938 6.457 -7.27 1 90.31 95 HIS A C 1
ATOM 751 O O . HIS A 1 95 ? -26.406 6.52 -6.133 1 90.31 95 HIS A O 1
ATOM 757 N N . ASP A 1 96 ? -26.203 5.531 -8.086 1 87.88 96 ASP A N 1
ATOM 758 C CA . ASP A 1 96 ? -26.859 4.289 -7.688 1 87.88 96 ASP A CA 1
ATOM 759 C C . ASP A 1 96 ? -25.828 3.229 -7.301 1 87.88 96 ASP A C 1
ATOM 761 O O . ASP A 1 96 ? -25.156 2.662 -8.164 1 87.88 96 ASP A O 1
ATOM 765 N N . GLU A 1 97 ? -25.719 2.852 -6.012 1 81.94 97 GLU A N 1
ATOM 766 C CA . GLU A 1 97 ? -24.688 1.943 -5.527 1 81.94 97 GLU A CA 1
ATOM 767 C C . GLU A 1 97 ? -24.875 0.543 -6.109 1 81.94 97 GLU A C 1
ATOM 769 O O . GLU A 1 97 ? -23.922 -0.236 -6.164 1 81.94 97 GLU A O 1
ATOM 774 N N . ARG A 1 98 ? -26.094 0.243 -6.582 1 81.25 98 ARG A N 1
ATOM 775 C CA . ARG A 1 98 ? -26.359 -1.066 -7.172 1 81.25 98 ARG A CA 1
ATOM 776 C C . ARG A 1 98 ? -25.703 -1.192 -8.539 1 81.25 98 ARG A C 1
ATOM 778 O O . ARG A 1 98 ? -25.297 -2.287 -8.945 1 81.25 98 ARG A O 1
ATOM 785 N N . CYS A 1 99 ? -25.547 -0.111 -9.117 1 84.81 99 CYS A N 1
ATOM 786 C CA . CYS A 1 99 ? -25.031 -0.166 -10.477 1 84.81 99 CYS A CA 1
ATOM 787 C C . CYS A 1 99 ? -23.688 0.567 -10.594 1 84.81 99 CYS A C 1
ATOM 789 O O . CYS A 1 99 ? -22.906 0.298 -11.5 1 84.81 99 CYS A O 1
ATOM 791 N N . HIS A 1 100 ? -23.453 1.51 -9.703 1 86.62 100 HIS A N 1
ATOM 792 C CA . HIS A 1 100 ? -22.266 2.332 -9.844 1 86.62 100 HIS A CA 1
ATOM 793 C C . HIS A 1 100 ? -21.219 1.972 -8.789 1 86.62 100 HIS A C 1
ATOM 795 O O . HIS A 1 100 ? -20.094 2.486 -8.82 1 86.62 100 HIS A O 1
ATOM 801 N N . GLY A 1 101 ? -21.562 1.118 -7.875 1 84.25 101 GLY A N 1
ATOM 802 C CA . GLY A 1 101 ? -20.609 0.689 -6.871 1 84.25 101 GLY A CA 1
ATOM 803 C C . GLY A 1 101 ? -20.781 1.392 -5.539 1 84.25 101 GLY A C 1
ATOM 804 O O . GLY A 1 101 ? -21.484 2.4 -5.449 1 84.25 101 GLY A O 1
ATOM 805 N N . THR A 1 102 ? -20.188 0.824 -4.539 1 86.69 102 THR A N 1
ATOM 806 C CA . THR A 1 102 ? -20.266 1.368 -3.188 1 86.69 102 THR A CA 1
ATOM 807 C C . THR A 1 102 ? -19.547 2.711 -3.102 1 86.69 102 THR A C 1
ATOM 809 O O . THR A 1 102 ? -18.438 2.857 -3.602 1 86.69 102 THR A O 1
ATOM 812 N N . ILE A 1 103 ? -20.094 3.693 -2.484 1 89.19 103 ILE A N 1
ATOM 813 C CA . ILE A 1 103 ? -19.547 5.043 -2.383 1 89.19 103 ILE A CA 1
ATOM 814 C C . ILE A 1 103 ? -18.469 5.086 -1.3 1 89.19 103 ILE A C 1
ATOM 816 O O . ILE A 1 103 ? -17.359 5.562 -1.538 1 89.19 103 ILE A O 1
ATOM 820 N N . ASP A 1 104 ? -18.781 4.57 -0.132 1 88.88 104 ASP A N 1
ATOM 821 C CA . ASP A 1 104 ? -17.938 4.715 1.048 1 88.88 104 ASP A CA 1
ATOM 822 C C . ASP A 1 104 ? -16.75 3.748 0.998 1 88.88 104 ASP A C 1
ATOM 824 O O . ASP A 1 104 ? -16.688 2.793 1.774 1 88.88 104 ASP A O 1
ATOM 828 N N . THR A 1 105 ? -15.812 3.975 0.073 1 88.69 105 THR A N 1
ATOM 829 C CA . THR A 1 105 ? -14.586 3.193 -0.08 1 88.69 105 THR A CA 1
ATOM 830 C C . THR A 1 105 ? -13.367 4.105 -0.146 1 88.69 105 THR A C 1
ATOM 832 O O . THR A 1 105 ? -13.492 5.301 -0.429 1 88.69 105 THR A O 1
ATOM 835 N N . ASP A 1 106 ? -12.219 3.555 0.146 1 89.5 106 ASP A N 1
ATOM 836 C CA . ASP A 1 106 ? -10.977 4.316 0.048 1 89.5 106 ASP A CA 1
ATOM 837 C C . ASP A 1 106 ? -10.742 4.797 -1.382 1 89.5 106 ASP A C 1
ATOM 839 O O . ASP A 1 106 ? -10.234 5.902 -1.596 1 89.5 106 ASP A O 1
ATOM 843 N N . GLU A 1 107 ? -11.078 3.984 -2.338 1 89.12 107 GLU A N 1
ATOM 844 C CA . GLU A 1 107 ? -10.906 4.328 -3.746 1 89.12 107 GLU A CA 1
ATOM 845 C C . GLU A 1 107 ? -11.742 5.547 -4.121 1 89.12 107 GLU A C 1
ATOM 847 O O . GLU A 1 107 ? -11.266 6.449 -4.812 1 89.12 107 GLU A O 1
ATOM 852 N N . MET A 1 108 ? -12.977 5.602 -3.658 1 91.81 108 MET A N 1
ATOM 853 C CA . MET A 1 108 ? -13.867 6.711 -3.967 1 91.81 108 MET A CA 1
ATOM 854 C C . MET A 1 108 ? -13.406 7.988 -3.277 1 91.81 108 MET A C 1
ATOM 856 O O . MET A 1 108 ? -13.555 9.086 -3.824 1 91.81 108 MET A O 1
ATOM 860 N N . ARG A 1 109 ? -12.828 7.812 -2.09 1 94.44 109 ARG A N 1
ATOM 861 C CA . ARG A 1 109 ? -12.289 8.961 -1.378 1 94.44 109 ARG A CA 1
ATOM 862 C C . ARG A 1 109 ? -11.141 9.602 -2.16 1 94.44 109 ARG A C 1
ATOM 864 O O . ARG A 1 109 ? -11.008 10.82 -2.193 1 94.44 109 ARG A O 1
ATOM 871 N N . GLU A 1 110 ? -10.344 8.758 -2.719 1 93.62 110 GLU A N 1
ATOM 872 C CA . GLU A 1 110 ? -9.195 9.234 -3.477 1 93.62 110 GLU A CA 1
ATOM 873 C C . GLU A 1 110 ? -9.625 9.82 -4.82 1 93.62 110 GLU A C 1
ATOM 875 O O . GLU A 1 110 ? -9.125 10.875 -5.23 1 93.62 110 GLU A O 1
ATOM 880 N N . GLU A 1 111 ? -10.539 9.211 -5.488 1 93.88 111 GLU A N 1
ATOM 881 C CA . GLU A 1 111 ? -10.938 9.594 -6.84 1 93.88 111 GLU A CA 1
ATOM 882 C C . GLU A 1 111 ? -11.898 10.781 -6.82 1 93.88 111 GLU A C 1
ATOM 884 O O . GLU A 1 111 ? -11.844 11.641 -7.703 1 93.88 111 GLU A O 1
ATOM 889 N N . PHE A 1 112 ? -12.742 10.789 -5.852 1 96.25 112 PHE A N 1
ATOM 890 C CA . PHE A 1 112 ? -13.766 11.82 -5.773 1 96.25 112 PHE A CA 1
ATOM 891 C C . PHE A 1 112 ? -13.789 12.461 -4.391 1 96.25 112 PHE A C 1
ATOM 893 O O . PHE A 1 112 ? -14.82 12.461 -3.717 1 96.25 112 PHE A O 1
ATOM 900 N N . PRO A 1 113 ? -12.727 13.086 -4.059 1 96.88 113 PRO A N 1
ATOM 901 C CA . PRO A 1 113 ? -12.656 13.641 -2.709 1 96.88 113 PRO A CA 1
ATOM 902 C C . PRO A 1 113 ? -13.719 14.711 -2.455 1 96.88 113 PRO A C 1
ATOM 904 O O . PRO A 1 113 ? -14.117 14.93 -1.308 1 96.88 113 PRO A O 1
ATOM 907 N N . ASP A 1 114 ? -14.273 15.328 -3.484 1 97.12 114 ASP A N 1
ATOM 908 C CA . ASP A 1 114 ? -15.266 16.391 -3.33 1 97.12 114 ASP A CA 1
ATOM 909 C C . ASP A 1 114 ? -16.594 15.82 -2.848 1 97.12 114 ASP A C 1
ATOM 911 O O . ASP A 1 114 ? -17.469 16.578 -2.387 1 97.12 114 ASP A O 1
ATOM 915 N N . GLY A 1 115 ? -16.797 14.547 -3.031 1 97.31 115 GLY A N 1
ATOM 916 C CA . GLY A 1 115 ? -18 13.906 -2.523 1 97.31 115 GLY A CA 1
ATOM 917 C C . GLY A 1 115 ? -17.906 13.562 -1.048 1 97.31 115 GLY A C 1
ATOM 918 O O . GLY A 1 115 ? -18.844 12.969 -0.488 1 97.31 115 GLY A O 1
ATOM 919 N N . PHE A 1 116 ? -16.844 13.953 -0.403 1 97.88 116 PHE A N 1
ATOM 920 C CA . PHE A 1 116 ? -16.594 13.664 1.004 1 97.88 116 PHE A CA 1
ATOM 921 C C . PHE A 1 116 ? -16.297 14.938 1.778 1 97.88 116 PHE A C 1
ATOM 923 O O . PHE A 1 116 ? -16 15.977 1.184 1 97.88 116 PHE A O 1
ATOM 930 N N . THR A 1 117 ? -16.453 14.805 3.115 1 97.75 117 THR A N 1
ATOM 931 C CA . THR A 1 117 ? -16.219 15.945 3.988 1 97.75 117 THR A CA 1
ATOM 932 C C . THR A 1 117 ? -15.367 15.531 5.191 1 97.75 117 THR A C 1
ATOM 934 O O . THR A 1 117 ? -15.578 14.469 5.77 1 97.75 117 THR A O 1
ATOM 937 N N . TRP A 1 118 ? -14.406 16.406 5.473 1 97.75 118 TRP A N 1
ATOM 938 C CA . TRP A 1 118 ? -13.617 16.188 6.684 1 97.75 118 TRP A CA 1
ATOM 939 C C . TRP A 1 118 ? -14.438 16.516 7.93 1 97.75 118 TRP A C 1
ATOM 941 O O . TRP A 1 118 ? -14.992 17.609 8.047 1 97.75 118 TRP A O 1
ATOM 951 N N . ASN A 1 119 ? -14.469 15.625 8.922 1 97.31 119 ASN A N 1
ATOM 952 C CA . ASN A 1 119 ? -15.328 15.852 10.078 1 97.31 119 ASN A CA 1
ATOM 953 C C . ASN A 1 119 ? -14.625 16.688 11.133 1 97.31 119 ASN A C 1
ATOM 955 O O . ASN A 1 119 ? -15.219 17.016 12.164 1 97.31 119 ASN A O 1
ATOM 959 N N . CYS A 1 120 ? -13.438 17.031 10.93 1 97.62 120 CYS A N 1
ATOM 960 C CA . CYS A 1 120 ? -12.727 17.953 11.82 1 97.62 120 CYS A CA 1
ATOM 961 C C . CYS A 1 120 ? -13.086 19.391 11.516 1 97.62 120 CYS A C 1
ATOM 963 O O . CYS A 1 120 ? -13.125 20.234 12.422 1 97.62 120 CYS A O 1
ATOM 965 N N . CYS A 1 121 ? -13.352 19.781 10.273 1 97.5 121 CYS A N 1
ATOM 966 C CA . CYS A 1 121 ? -13.547 21.172 9.906 1 97.5 121 CYS A CA 1
ATOM 967 C C . CYS A 1 121 ? -14.727 21.328 8.953 1 97.5 121 CYS A C 1
ATOM 969 O O . CYS A 1 121 ? -15.094 22.438 8.586 1 97.5 121 CYS A O 1
ATOM 971 N N . ASP A 1 122 ? -15.25 20.328 8.406 1 96.94 122 ASP A N 1
ATOM 972 C CA . ASP A 1 122 ? -16.422 20.281 7.527 1 96.94 122 ASP A CA 1
ATOM 973 C C . ASP A 1 122 ? -16.062 20.734 6.117 1 96.94 122 ASP A C 1
ATOM 975 O O . ASP A 1 122 ? -16.953 21 5.297 1 96.94 122 ASP A O 1
ATOM 979 N N . ASN A 1 123 ? -14.734 20.859 5.871 1 97.12 123 ASN A N 1
ATOM 980 C CA . ASN A 1 123 ? -14.289 21.156 4.512 1 97.12 123 ASN A CA 1
ATOM 981 C C . ASN A 1 123 ? -14.438 19.938 3.602 1 97.12 123 ASN A C 1
ATOM 983 O O . ASN A 1 123 ? -14.531 18.797 4.078 1 97.12 123 ASN A O 1
ATOM 987 N N . THR A 1 124 ? -14.43 20.25 2.285 1 97 124 THR A N 1
ATOM 988 C CA . THR A 1 124 ? -14.469 19.172 1.307 1 97 124 THR A CA 1
ATOM 989 C C . THR A 1 124 ? -13.164 18.391 1.313 1 97 124 THR A C 1
ATOM 991 O O . THR A 1 124 ? -12.133 18.906 1.768 1 97 124 THR A O 1
ATOM 994 N N . GLY A 1 125 ? -13.219 17.172 0.829 1 96.94 125 GLY A N 1
ATOM 995 C CA . GLY A 1 125 ? -12.078 16.266 0.854 1 96.94 125 GLY A CA 1
ATOM 996 C C . GLY A 1 125 ? -10.875 16.812 0.101 1 96.94 125 GLY A C 1
ATOM 997 O O . GLY A 1 125 ? -9.742 16.438 0.385 1 96.94 125 GLY A O 1
ATOM 998 N N . SER A 1 126 ? -11.047 17.75 -0.785 1 96.62 126 SER A N 1
ATOM 999 C CA . SER A 1 126 ? -9.961 18.25 -1.621 1 96.62 126 SER A CA 1
ATOM 1000 C C . SER A 1 126 ? -9.273 19.453 -0.979 1 96.62 126 SER A C 1
ATOM 1002 O O . SER A 1 126 ? -8.227 19.906 -1.448 1 96.62 126 SER A O 1
ATOM 1004 N N . GLU A 1 127 ? -9.852 19.922 0.087 1 97.19 127 GLU A N 1
ATOM 1005 C CA . GLU A 1 127 ? -9.312 21.125 0.725 1 97.19 127 GLU A CA 1
ATOM 1006 C C . GLU A 1 127 ? -8.07 20.797 1.556 1 97.19 127 GLU A C 1
ATOM 1008 O O . GLU A 1 127 ? -7.98 19.719 2.143 1 97.19 127 GLU A O 1
ATOM 1013 N N . LYS A 1 128 ? -7.238 21.75 1.654 1 95.75 128 LYS A N 1
ATOM 1014 C CA . LYS A 1 128 ? -6.004 21.609 2.42 1 95.75 128 LYS A CA 1
ATOM 1015 C C . LYS A 1 128 ? -6.293 21.422 3.904 1 95.75 128 LYS A C 1
ATOM 1017 O O . LYS A 1 128 ? -7.371 21.781 4.383 1 95.75 128 LYS A O 1
ATOM 1022 N N . GLY A 1 129 ? -5.238 21 4.648 1 97.44 129 GLY A N 1
ATOM 1023 C CA . GLY A 1 129 ? -5.375 20.734 6.07 1 97.44 129 GLY A CA 1
ATOM 1024 C C . GLY A 1 129 ? -5.922 21.922 6.852 1 97.44 129 GLY A C 1
ATOM 1025 O O . GLY A 1 129 ? -5.781 23.062 6.43 1 97.44 129 GLY A O 1
ATOM 1026 N N . CYS A 1 130 ? -6.547 21.641 7.996 1 97.38 130 CYS A N 1
ATOM 1027 C CA . CYS A 1 130 ? -7.223 22.672 8.773 1 97.38 130 CYS A CA 1
ATOM 1028 C C . CYS A 1 130 ? -6.422 23.031 10.023 1 97.38 130 CYS A C 1
ATOM 1030 O O . CYS A 1 130 ? -6.77 23.969 10.742 1 97.38 130 CYS A O 1
ATOM 1032 N N . VAL A 1 131 ? -5.379 22.234 10.281 1 97.31 131 VAL A N 1
ATOM 1033 C CA . VAL A 1 131 ? -4.488 22.547 11.398 1 97.31 131 VAL A CA 1
ATOM 1034 C C . VAL A 1 131 ? -3.037 22.516 10.93 1 97.31 131 VAL A C 1
ATOM 1036 O O . VAL A 1 131 ? -2.73 21.938 9.883 1 97.31 131 VAL A O 1
ATOM 1039 N N . THR A 1 132 ? -2.221 23.125 11.695 1 96.44 132 THR A N 1
ATOM 1040 C CA . THR A 1 132 ? -0.807 23.172 11.344 1 96.44 132 THR A CA 1
ATOM 1041 C C . THR A 1 132 ? 0.037 22.438 12.375 1 96.44 132 THR A C 1
ATOM 1043 O O . THR A 1 132 ? -0.395 22.234 13.508 1 96.44 132 THR A O 1
ATOM 1046 N N . GLY A 1 133 ? 1.148 21.938 11.953 1 96.38 133 GLY A N 1
ATOM 1047 C CA . GLY A 1 133 ? 2.135 21.266 12.781 1 96.38 133 GLY A CA 1
ATOM 1048 C C . GLY A 1 133 ? 3.414 20.938 12.039 1 96.38 133 GLY A C 1
ATOM 1049 O O . GLY A 1 133 ? 3.666 21.469 10.953 1 96.38 133 GLY A O 1
ATOM 1050 N N . ARG A 1 134 ? 4.188 20.172 12.711 1 97.38 134 ARG A N 1
ATOM 1051 C CA . ARG A 1 134 ? 5.418 19.719 12.07 1 97.38 134 ARG A CA 1
ATOM 1052 C C . ARG A 1 134 ? 5.137 18.562 11.102 1 97.38 134 ARG A C 1
ATOM 1054 O O . ARG A 1 134 ? 4.176 17.812 11.281 1 97.38 134 ARG A O 1
ATOM 1061 N N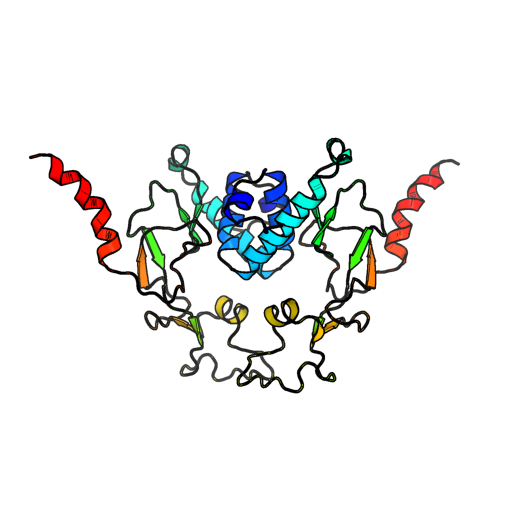 . HIS A 1 135 ? 6.012 18.531 10.07 1 97.94 135 HIS A N 1
ATOM 1062 C CA . HIS A 1 135 ? 5.988 17.328 9.242 1 97.94 135 HIS A CA 1
ATOM 1063 C C . HIS A 1 135 ? 6.34 16.094 10.055 1 97.94 135 HIS A C 1
ATOM 1065 O O . HIS A 1 135 ? 7.039 16.188 11.062 1 97.94 135 HIS A O 1
ATOM 1071 N N . GLU A 1 136 ? 5.75 14.992 9.656 1 98.06 136 GLU A N 1
ATOM 1072 C CA . GLU A 1 136 ? 6.004 13.703 10.305 1 98.06 136 GLU A CA 1
ATOM 1073 C C . GLU A 1 136 ? 6.324 12.625 9.273 1 98.06 136 GLU A C 1
ATOM 1075 O O . GLU A 1 136 ? 5.582 12.438 8.312 1 98.06 136 GLU A O 1
ATOM 1080 N N . ALA A 1 137 ? 7.445 11.938 9.477 1 97.5 137 ALA A N 1
ATOM 1081 C CA . ALA A 1 137 ? 7.852 10.922 8.508 1 97.5 137 ALA A CA 1
ATOM 1082 C C . ALA A 1 137 ? 7.535 9.523 9.023 1 97.5 137 ALA A C 1
ATOM 1084 O O . ALA A 1 137 ? 7.418 8.578 8.242 1 97.5 137 ALA A O 1
ATOM 1085 N N . HIS A 1 138 ? 7.496 9.32 10.367 1 97.62 138 HIS A N 1
ATOM 1086 C CA . HIS A 1 138 ? 7.305 7.984 10.93 1 97.62 138 HIS A CA 1
ATOM 1087 C C . HIS A 1 138 ? 5.895 7.469 10.656 1 97.62 138 HIS A C 1
ATOM 1089 O O . HIS A 1 138 ? 4.91 8.148 10.953 1 97.62 138 HIS A O 1
ATOM 1095 N N . PRO A 1 139 ? 5.785 6.293 10.188 1 97.56 139 PRO A N 1
ATOM 1096 C CA . PRO A 1 139 ? 4.488 5.773 9.75 1 97.56 139 PRO A CA 1
ATOM 1097 C C . PRO A 1 139 ? 3.486 5.66 10.898 1 97.56 139 PRO A C 1
ATOM 1099 O O . PRO A 1 139 ? 2.273 5.719 10.672 1 97.56 139 PRO A O 1
ATOM 1102 N N . ASN A 1 140 ? 3.949 5.547 12.133 1 97.5 140 ASN A N 1
ATOM 1103 C CA . ASN A 1 140 ? 3.053 5.289 13.258 1 97.5 140 ASN A CA 1
ATOM 1104 C C . ASN A 1 140 ? 2.814 6.551 14.086 1 97.5 140 ASN A C 1
ATOM 1106 O O . ASN A 1 140 ? 2.281 6.477 15.195 1 97.5 140 ASN A O 1
ATOM 1110 N N . ARG A 1 141 ? 3.219 7.699 13.586 1 97.06 141 ARG A N 1
ATOM 1111 C CA . ARG A 1 141 ? 3.098 8.914 14.383 1 97.06 141 ARG A CA 1
ATOM 1112 C C . ARG A 1 141 ? 2.312 9.984 13.641 1 97.06 141 ARG A C 1
ATOM 1114 O O . ARG A 1 141 ? 2.422 11.172 13.945 1 97.06 141 ARG A O 1
ATOM 1121 N N . SER A 1 142 ? 1.639 9.555 12.641 1 96.88 142 SER A N 1
ATOM 1122 C CA . SER A 1 142 ? 0.802 10.5 11.906 1 96.88 142 SER A CA 1
ATOM 1123 C C . SER A 1 142 ? -0.343 11.016 12.766 1 96.88 142 SER A C 1
ATOM 1125 O O . SER A 1 142 ? -0.964 10.25 13.508 1 96.88 142 SER A O 1
ATOM 1127 N N . LYS A 1 143 ? -0.661 12.266 12.633 1 96.38 143 LYS A N 1
ATOM 1128 C CA . LYS A 1 143 ? -1.8 12.875 13.312 1 96.38 143 LYS A CA 1
ATOM 1129 C C . LYS A 1 143 ? -2.969 13.078 12.352 1 96.38 143 LYS A C 1
ATOM 1131 O O . LYS A 1 143 ? -4.047 13.516 12.766 1 96.38 143 LYS A O 1
ATOM 1136 N N . LYS A 1 144 ? -2.695 12.727 11.094 1 96.38 144 LYS A N 1
ATOM 1137 C CA . LYS A 1 144 ? -3.771 12.805 10.109 1 96.38 144 LYS A CA 1
ATOM 1138 C C . LYS A 1 144 ? -4.848 11.758 10.383 1 96.38 144 LYS A C 1
ATOM 1140 O O . LYS A 1 144 ? -4.535 10.578 10.578 1 96.38 144 LYS A O 1
ATOM 1145 N N . ALA A 1 145 ? -6.09 12.148 10.445 1 94.69 145 ALA A N 1
ATOM 1146 C CA . ALA A 1 145 ? -7.227 11.242 10.625 1 94.69 145 ALA A CA 1
ATOM 1147 C C . ALA A 1 145 ? -7.09 10.43 11.914 1 94.69 145 ALA A C 1
ATOM 1149 O O . ALA A 1 145 ? -7.484 9.266 11.961 1 94.69 145 ALA A O 1
ATOM 1150 N N . SER A 1 146 ? -6.461 11.023 12.93 1 93.88 146 SER A N 1
ATOM 1151 C CA . SER A 1 146 ? -6.23 10.336 14.195 1 93.88 146 SER A CA 1
ATOM 1152 C C . SER A 1 146 ? -7.488 10.336 15.055 1 93.88 146 SER A C 1
ATOM 1154 O O . SER A 1 146 ? -7.609 9.531 15.984 1 93.88 146 SER A O 1
ATOM 1156 N N . GLY A 1 147 ? -8.375 11.211 14.789 1 94.12 147 GLY A N 1
ATOM 1157 C CA . GLY A 1 147 ? -9.578 11.344 15.594 1 94.12 147 GLY A CA 1
ATOM 1158 C C . GLY A 1 147 ? -9.352 12.133 16.875 1 94.12 147 GLY A C 1
ATOM 1159 O O . GLY A 1 147 ? -10.258 12.234 17.703 1 94.12 147 GLY A O 1
ATOM 1160 N N . VAL A 1 148 ? -8.094 12.633 17.031 1 93.12 148 VAL A N 1
ATOM 1161 C CA . VAL A 1 148 ? -7.75 13.398 18.219 1 93.12 148 VAL A CA 1
ATOM 1162 C C . VAL A 1 148 ? -7.402 14.828 17.844 1 93.12 148 VAL A C 1
ATOM 1164 O O . VAL A 1 148 ? -6.453 15.062 17.078 1 93.12 148 VAL A O 1
ATOM 1167 N N . GLU A 1 149 ? -8.109 15.781 18.344 1 93.12 149 GLU A N 1
ATOM 1168 C CA . GLU A 1 149 ? -7.855 17.188 18.047 1 93.12 149 GLU A CA 1
ATOM 1169 C C . GLU A 1 149 ? -6.523 17.641 18.641 1 93.12 149 GLU A C 1
ATOM 1171 O O . GLU A 1 149 ? -6.258 17.406 19.828 1 93.12 149 GLU A O 1
ATOM 1176 N N . PRO A 1 150 ? -5.68 18.203 17.844 1 90.06 150 PRO A N 1
ATOM 1177 C CA . PRO A 1 150 ? -4.391 18.656 18.375 1 90.06 150 PRO A CA 1
ATOM 1178 C C . PRO A 1 150 ? -4.531 19.766 19.406 1 90.06 150 PRO A C 1
ATOM 1180 O O . PRO A 1 150 ? -5.426 20.594 19.297 1 90.06 150 PRO A O 1
ATOM 1183 N N . SER A 1 151 ? -3.762 19.641 20.547 1 81.81 151 SER A N 1
ATOM 1184 C CA . SER A 1 151 ? -3.807 20.641 21.609 1 81.81 151 SER A CA 1
ATOM 1185 C C . SER A 1 151 ? -2.984 21.875 21.234 1 81.81 151 SER A C 1
ATOM 1187 O O . SER A 1 151 ? -1.979 21.781 20.531 1 81.81 151 SER A O 1
ATOM 1189 N N . GLU A 1 152 ? -3.406 23.062 21.328 1 65.31 152 GLU A N 1
ATOM 1190 C CA . GLU A 1 152 ? -2.707 24.328 21.125 1 65.31 152 GLU A CA 1
ATOM 1191 C C . GLU A 1 152 ? -1.33 24.312 21.781 1 65.31 152 GLU A C 1
ATOM 1193 O O . GLU A 1 152 ? -0.381 24.906 21.266 1 65.31 152 GLU A O 1
ATOM 1198 N N . SER A 1 153 ? -1.123 23.781 23.047 1 54.28 153 SER A N 1
ATOM 1199 C CA . SER A 1 153 ? 0.077 23.859 23.875 1 54.28 153 SER A CA 1
ATOM 1200 C C . SER A 1 153 ? 1.197 23 23.297 1 54.28 153 SER A C 1
ATOM 1202 O O . SER A 1 153 ? 2.354 23.125 23.703 1 54.28 153 SER A O 1
ATOM 1204 N N . GLU A 1 154 ? 1.06 22.047 22.625 1 51.59 154 GLU A N 1
ATOM 1205 C CA . GLU A 1 154 ? 2.137 21.172 22.188 1 51.59 154 GLU A CA 1
ATOM 1206 C C . GLU A 1 154 ? 3.141 21.906 21.312 1 51.59 154 GLU A C 1
ATOM 1208 O O . GLU A 1 154 ? 4.289 21.484 21.188 1 51.59 154 GLU A O 1
ATOM 1213 N N . ASP A 1 155 ? 2.838 22.906 20.625 1 48.22 155 ASP A N 1
ATOM 1214 C CA . ASP A 1 155 ? 3.787 23.688 19.844 1 48.22 155 ASP A CA 1
ATOM 1215 C C . ASP A 1 155 ? 4.613 24.609 20.734 1 48.22 155 ASP A C 1
ATOM 1217 O O . ASP A 1 155 ? 5.668 25.094 20.312 1 48.22 155 ASP A O 1
ATOM 1221 N N . LEU A 1 156 ? 4.148 25.141 21.906 1 46.06 156 LEU A N 1
ATOM 1222 C CA . LEU A 1 156 ? 4.824 26.156 22.703 1 46.06 156 LEU A CA 1
ATOM 1223 C C . LEU A 1 156 ? 5.91 25.516 23.578 1 46.06 156 LEU A C 1
ATOM 1225 O O . LEU A 1 156 ? 6.785 26.219 24.078 1 46.06 156 LEU A O 1
ATOM 1229 N N . ASP A 1 157 ? 5.816 24.266 23.891 1 45.09 157 ASP A N 1
ATOM 1230 C CA . ASP A 1 157 ? 6.68 23.812 24.984 1 45.09 157 ASP A CA 1
ATOM 1231 C C . ASP A 1 157 ? 8.125 23.672 24.516 1 45.09 157 ASP A C 1
ATOM 1233 O O . ASP A 1 157 ? 9.039 23.562 25.328 1 45.09 157 ASP A O 1
ATOM 1237 N N . ASP A 1 158 ? 8.383 23.375 23.297 1 44.94 158 ASP A N 1
ATOM 1238 C CA . ASP A 1 158 ? 9.805 23.094 23.109 1 44.94 158 ASP A CA 1
ATOM 1239 C C . ASP A 1 158 ? 10.625 24.391 23.188 1 44.94 158 ASP A C 1
ATOM 1241 O O . ASP A 1 158 ? 11.859 24.344 23.172 1 44.94 158 ASP A O 1
ATOM 1245 N N . ASP A 1 159 ? 10.047 25.516 23.016 1 42.03 159 ASP A N 1
ATOM 1246 C CA . ASP A 1 159 ? 10.883 26.719 23.031 1 42.03 159 ASP A CA 1
ATOM 1247 C C . ASP A 1 159 ? 11.25 27.109 24.469 1 42.03 159 ASP A C 1
ATOM 1249 O O . ASP A 1 159 ? 12.172 27.906 24.672 1 42.03 159 ASP A O 1
ATOM 1253 N N . ASP A 1 160 ? 10.406 26.797 25.469 1 43.28 160 ASP A N 1
ATOM 1254 C CA . ASP A 1 160 ? 10.602 27.5 26.719 1 43.28 160 ASP A CA 1
ATOM 1255 C C . ASP A 1 160 ? 11.719 26.859 27.547 1 43.28 160 ASP A C 1
ATOM 1257 O O . ASP A 1 160 ? 12.047 27.344 28.641 1 43.28 160 ASP A O 1
ATOM 1261 N N . ASP A 1 161 ? 12.172 25.625 27.25 1 43.47 161 ASP A N 1
ATOM 1262 C CA . ASP A 1 161 ? 13.117 25.125 28.25 1 43.47 161 ASP A CA 1
ATOM 1263 C C . ASP A 1 161 ? 14.461 25.828 28.141 1 43.47 161 ASP A C 1
ATOM 1265 O O . ASP A 1 161 ? 15.391 25.531 28.891 1 43.47 161 ASP A O 1
ATOM 1269 N N . GLU A 1 162 ? 14.695 26.594 27.062 1 40.56 162 GLU A N 1
ATOM 1270 C CA . GLU A 1 162 ? 16.078 27.078 27.031 1 40.56 162 GLU A CA 1
ATOM 1271 C C . GLU A 1 162 ? 16.266 28.25 27.984 1 40.56 162 GLU A C 1
ATOM 1273 O O . GLU A 1 162 ? 17.406 28.562 28.359 1 40.56 162 GLU A O 1
ATOM 1278 N N . ASP A 1 163 ? 15.266 29.109 28.188 1 40.91 163 ASP A N 1
ATOM 1279 C CA . ASP A 1 163 ? 15.75 30.406 28.625 1 40.91 163 ASP A CA 1
ATOM 1280 C C . ASP A 1 163 ? 15.891 30.469 30.141 1 40.91 163 ASP A C 1
ATOM 1282 O O . ASP A 1 163 ? 16.172 31.531 30.703 1 40.91 163 ASP A O 1
ATOM 1286 N N . GLU A 1 164 ? 15.414 29.422 30.875 1 40.22 164 GLU A N 1
ATOM 1287 C CA . GLU A 1 164 ? 15.367 29.812 32.281 1 40.22 164 GLU A CA 1
ATOM 1288 C C . GLU A 1 164 ? 16.75 29.703 32.938 1 40.22 164 GLU A C 1
ATOM 1290 O O . GLU A 1 164 ? 16.891 29.953 34.125 1 40.22 164 GLU A O 1
ATOM 1295 N N . ASP A 1 165 ? 17.734 29.047 32.25 1 37.59 165 ASP A N 1
ATOM 1296 C CA . ASP A 1 165 ? 18.859 28.812 33.125 1 37.59 165 ASP A CA 1
ATOM 1297 C C . ASP A 1 165 ? 19.75 30.047 33.25 1 37.59 165 ASP A C 1
ATOM 1299 O O . ASP A 1 165 ? 20.875 29.984 33.75 1 37.59 165 ASP A O 1
ATOM 1303 N N . GLU A 1 166 ? 19.422 31.156 32.562 1 34.19 166 GLU A N 1
ATOM 1304 C CA . GLU A 1 166 ? 20.469 32.156 32.656 1 34.19 166 GLU A CA 1
ATOM 1305 C C . GLU A 1 166 ? 20.406 32.906 33.969 1 34.19 166 GLU A C 1
ATOM 1307 O O . GLU A 1 166 ? 21.188 33.844 34.188 1 34.19 166 GLU A O 1
ATOM 1312 N N . TYR A 1 167 ? 19.469 32.625 34.906 1 29.28 167 TYR A N 1
ATOM 1313 C CA . TYR A 1 167 ? 19.797 33.469 36.062 1 29.28 167 TYR A CA 1
ATOM 1314 C C . TYR A 1 167 ? 20.938 32.875 36.875 1 29.28 167 TYR A C 1
ATOM 1316 O O . TYR A 1 167 ? 21.109 31.656 36.906 1 29.28 167 TYR A O 1
ATOM 1324 N N . MET B 1 1 ? 5.234 17.172 -16.75 1 54.41 1 MET B N 1
ATOM 1325 C CA . MET B 1 1 ? 6.312 16.219 -16.953 1 54.41 1 MET B CA 1
ATOM 1326 C C . MET B 1 1 ? 5.824 14.789 -16.734 1 54.41 1 MET B C 1
ATOM 1328 O O . MET B 1 1 ? 4.898 14.562 -15.945 1 54.41 1 MET B O 1
ATOM 1332 N N . ALA B 1 2 ? 6.316 13.93 -17.469 1 74.56 2 ALA B N 1
ATOM 1333 C CA . ALA B 1 2 ? 5.812 12.562 -17.391 1 74.56 2 ALA B CA 1
ATOM 1334 C C . ALA B 1 2 ? 6.18 11.914 -16.062 1 74.56 2 ALA B C 1
ATOM 1336 O O . ALA B 1 2 ? 7.293 12.094 -15.562 1 74.56 2 ALA B O 1
ATOM 1337 N N . GLY B 1 3 ? 5.266 11.453 -15.289 1 87.94 3 GLY B N 1
ATOM 1338 C CA . GLY B 1 3 ? 5.488 10.789 -14.008 1 87.94 3 GLY B CA 1
ATOM 1339 C C . GLY B 1 3 ? 6.535 9.695 -14.078 1 87.94 3 GLY B C 1
ATOM 1340 O O . GLY B 1 3 ? 6.793 9.141 -15.148 1 87.94 3 GLY B O 1
ATOM 1341 N N . SER B 1 4 ? 7.312 9.508 -13.062 1 95.44 4 SER B N 1
ATOM 1342 C CA . SER B 1 4 ? 8.328 8.461 -12.977 1 95.44 4 SER B CA 1
ATOM 1343 C C . SER B 1 4 ? 7.73 7.082 -13.195 1 95.44 4 SER B C 1
ATOM 1345 O O . SER B 1 4 ? 6.535 6.875 -12.977 1 95.44 4 SER B O 1
ATOM 1347 N N . THR B 1 5 ? 8.555 6.188 -13.711 1 97.19 5 THR B N 1
ATOM 1348 C CA . THR B 1 5 ? 8.148 4.801 -13.906 1 97.19 5 THR B CA 1
ATOM 1349 C C . THR B 1 5 ? 8.523 3.951 -12.695 1 97.19 5 THR B C 1
ATOM 1351 O O . THR B 1 5 ? 9.352 4.355 -11.875 1 97.19 5 THR B O 1
ATOM 1354 N N . ILE B 1 6 ? 7.938 2.758 -12.648 1 97.81 6 ILE B N 1
ATOM 1355 C CA . ILE B 1 6 ? 8.203 1.834 -11.547 1 97.81 6 ILE B CA 1
ATOM 1356 C C . ILE B 1 6 ? 9.664 1.401 -11.586 1 97.81 6 ILE B C 1
ATOM 1358 O O . ILE B 1 6 ? 10.312 1.272 -10.539 1 97.81 6 ILE B O 1
ATOM 1362 N N . ASP B 1 7 ? 10.273 1.249 -12.766 1 97.69 7 ASP B N 1
ATOM 1363 C CA . ASP B 1 7 ? 11.672 0.859 -12.883 1 97.69 7 ASP B CA 1
ATOM 1364 C C . ASP B 1 7 ? 12.602 1.961 -12.367 1 97.69 7 ASP B C 1
ATOM 1366 O O . ASP B 1 7 ? 13.609 1.678 -11.727 1 97.69 7 ASP B O 1
ATOM 1370 N N . GLU B 1 8 ? 12.273 3.174 -12.711 1 97.75 8 GLU B N 1
ATOM 1371 C CA . GLU B 1 8 ? 13.055 4.293 -12.195 1 97.75 8 GLU B CA 1
ATOM 1372 C C . GLU B 1 8 ? 13.039 4.32 -10.672 1 97.75 8 GLU B C 1
ATOM 1374 O O . GLU B 1 8 ? 14.07 4.527 -10.039 1 97.75 8 GLU B O 1
ATOM 1379 N N . LEU B 1 9 ? 11.867 4.094 -10.094 1 98.06 9 LEU B N 1
ATOM 1380 C CA . LEU B 1 9 ? 11.734 4.09 -8.648 1 98.06 9 LEU B CA 1
ATOM 1381 C C . LEU B 1 9 ? 12.562 2.971 -8.023 1 98.06 9 LEU B C 1
ATOM 1383 O O . LEU B 1 9 ? 13.32 3.203 -7.078 1 98.06 9 LEU B O 1
ATOM 1387 N N . LEU B 1 10 ? 12.477 1.809 -8.562 1 96.38 10 LEU B N 1
ATOM 1388 C CA . LEU B 1 10 ? 13.125 0.639 -7.98 1 96.38 10 LEU B CA 1
ATOM 1389 C C . LEU B 1 10 ? 14.641 0.72 -8.133 1 96.38 10 LEU B C 1
ATOM 1391 O O . LEU B 1 10 ? 15.375 0.003 -7.457 1 96.38 10 LEU B O 1
ATOM 1395 N N . ASN B 1 11 ? 15.117 1.603 -9.039 1 96.38 11 ASN B N 1
ATOM 1396 C CA . ASN B 1 11 ? 16.547 1.809 -9.219 1 96.38 11 ASN B CA 1
ATOM 1397 C C . ASN B 1 11 ? 17.016 3.105 -8.562 1 96.38 11 ASN B C 1
ATOM 1399 O O . ASN B 1 11 ? 18.172 3.504 -8.719 1 96.38 11 ASN B O 1
ATOM 1403 N N . ALA B 1 12 ? 16.188 3.775 -7.832 1 96.62 12 ALA B N 1
ATOM 1404 C CA . ALA B 1 12 ? 16.5 5.031 -7.16 1 96.62 12 ALA B CA 1
ATOM 1405 C C . ALA B 1 12 ? 17.484 4.801 -6.008 1 96.62 12 ALA B C 1
ATOM 1407 O O . ALA B 1 12 ? 17.656 3.67 -5.551 1 96.62 12 ALA B O 1
ATOM 1408 N N . PRO B 1 13 ? 18.203 5.848 -5.555 1 95.12 13 PRO B N 1
ATOM 1409 C CA . PRO B 1 13 ? 19.094 5.734 -4.391 1 95.12 13 PRO B CA 1
ATOM 1410 C C . PRO B 1 13 ? 18.359 5.223 -3.148 1 95.12 13 PRO B C 1
ATOM 1412 O O . PRO B 1 13 ? 17.156 5.438 -3.002 1 95.12 13 PRO B O 1
ATOM 1415 N N . GLU B 1 14 ? 19.031 4.57 -2.287 1 96.31 14 GLU B N 1
ATOM 1416 C CA . GLU B 1 14 ? 18.5 3.906 -1.104 1 96.31 14 GLU B CA 1
ATOM 1417 C C . GLU B 1 14 ? 17.656 4.867 -0.263 1 96.31 14 GLU B C 1
ATOM 1419 O O . GLU B 1 14 ? 16.594 4.492 0.245 1 96.31 14 GLU B O 1
ATOM 1424 N N . SER B 1 15 ? 18.188 6.09 -0.105 1 95.06 15 SER B N 1
ATOM 1425 C CA . SER B 1 15 ? 17.5 7.051 0.751 1 95.06 15 SER B CA 1
ATOM 1426 C C . SER B 1 15 ? 16.094 7.352 0.229 1 95.06 15 SER B C 1
ATOM 1428 O O . SER B 1 15 ? 15.148 7.5 1.011 1 95.06 15 SER B O 1
ATOM 1430 N N . GLN B 1 16 ? 15.945 7.371 -1.072 1 96.19 16 GLN B N 1
ATOM 1431 C CA . GLN B 1 16 ? 14.648 7.652 -1.677 1 96.19 16 GLN B CA 1
ATOM 1432 C C . GLN B 1 16 ? 13.703 6.461 -1.541 1 96.19 16 GLN B C 1
ATOM 1434 O O . GLN B 1 16 ? 12.531 6.625 -1.219 1 96.19 16 GLN B O 1
ATOM 1439 N N . ILE B 1 17 ? 14.227 5.25 -1.712 1 97.62 17 ILE B N 1
ATOM 1440 C CA . ILE B 1 17 ? 13.438 4.035 -1.568 1 97.62 17 ILE B CA 1
ATOM 1441 C C . ILE B 1 17 ? 12.93 3.916 -0.133 1 97.62 17 ILE B C 1
ATOM 1443 O O . ILE B 1 17 ? 11.758 3.602 0.094 1 97.62 17 ILE B O 1
ATOM 1447 N N . ARG B 1 18 ? 13.812 4.246 0.782 1 97.06 18 ARG B N 1
ATOM 1448 C CA . ARG B 1 18 ? 13.438 4.168 2.191 1 97.06 18 ARG B CA 1
ATOM 1449 C C . ARG B 1 18 ? 12.367 5.195 2.533 1 97.06 18 ARG B C 1
ATOM 1451 O O . ARG B 1 18 ? 11.43 4.895 3.271 1 97.06 18 ARG B O 1
ATOM 1458 N N . SER B 1 19 ? 12.523 6.395 1.942 1 97.25 19 SER B N 1
ATOM 1459 C CA . SER B 1 19 ? 11.547 7.445 2.203 1 97.25 19 SER B CA 1
ATOM 1460 C C . SER B 1 19 ? 10.18 7.082 1.639 1 97.25 19 SER B C 1
ATOM 1462 O O . SER B 1 19 ? 9.156 7.273 2.303 1 97.25 19 SER B O 1
ATOM 1464 N N . VAL B 1 20 ? 10.156 6.492 0.463 1 98.56 20 VAL B N 1
ATOM 1465 C CA . VAL B 1 20 ? 8.914 6.09 -0.176 1 98.56 20 VAL B CA 1
ATOM 1466 C C . VAL B 1 20 ? 8.258 4.961 0.624 1 98.56 20 VAL B C 1
ATOM 1468 O O . VAL B 1 20 ? 7.062 5.012 0.916 1 98.56 20 VAL B O 1
ATOM 1471 N N . LEU B 1 21 ? 9.062 3.955 0.991 1 98.75 21 LEU B N 1
ATOM 1472 C CA . LEU B 1 21 ? 8.539 2.834 1.767 1 98.75 21 LEU B CA 1
ATOM 1473 C C . LEU B 1 21 ? 7.984 3.311 3.105 1 98.75 21 LEU B C 1
ATOM 1475 O O . LEU B 1 21 ? 6.906 2.883 3.521 1 98.75 21 LEU B O 1
ATOM 1479 N N . ARG B 1 22 ? 8.703 4.215 3.746 1 98.25 22 ARG B N 1
ATOM 1480 C CA . ARG B 1 22 ? 8.266 4.781 5.016 1 98.25 22 ARG B CA 1
ATOM 1481 C C . ARG B 1 22 ? 6.891 5.438 4.879 1 98.25 22 ARG B C 1
ATOM 1483 O O . ARG B 1 22 ? 6 5.195 5.695 1 98.25 22 ARG B O 1
ATOM 1490 N N . ALA B 1 23 ? 6.734 6.164 3.891 1 98.5 23 ALA B N 1
ATOM 1491 C CA . ALA B 1 23 ? 5.484 6.887 3.674 1 98.5 23 ALA B CA 1
ATOM 1492 C C . ALA B 1 23 ? 4.34 5.93 3.367 1 98.5 23 ALA B C 1
ATOM 1494 O O . ALA B 1 23 ? 3.23 6.09 3.881 1 98.5 23 ALA B O 1
ATOM 1495 N N . LEU B 1 24 ? 4.605 4.926 2.568 1 98.69 24 LEU B N 1
ATOM 1496 C CA . LEU B 1 24 ? 3.582 3.945 2.213 1 98.69 24 LEU B CA 1
ATOM 1497 C C . LEU B 1 24 ? 3.084 3.207 3.451 1 98.69 24 LEU B C 1
ATOM 1499 O O . LEU B 1 24 ? 1.904 2.855 3.535 1 98.69 24 LEU B O 1
ATOM 1503 N N . CYS B 1 25 ? 3.961 3.027 4.402 1 98.62 25 CYS B N 1
ATOM 1504 C CA . CYS B 1 25 ? 3.668 2.219 5.578 1 98.62 25 CYS B CA 1
ATOM 1505 C C . CYS B 1 25 ? 2.814 2.994 6.574 1 98.62 25 CYS B C 1
ATOM 1507 O O . CYS B 1 25 ? 2.482 2.482 7.645 1 98.62 25 CYS B O 1
ATOM 1509 N N . SER B 1 26 ? 2.434 4.23 6.246 1 97.62 26 SER B N 1
ATOM 1510 C CA . SER B 1 26 ? 1.472 4.938 7.09 1 97.62 26 SER B CA 1
ATOM 1511 C C . SER B 1 26 ? 0.083 4.32 6.98 1 97.62 26 SER B C 1
ATOM 1513 O O . SER B 1 26 ? -0.755 4.5 7.867 1 97.62 26 SER B O 1
ATOM 1515 N N . ASP B 1 27 ? -0.16 3.703 5.836 1 96.38 27 ASP B N 1
ATOM 1516 C CA . ASP B 1 27 ? -1.367 2.896 5.695 1 96.38 27 ASP B CA 1
ATOM 1517 C C . ASP B 1 27 ? -1.234 1.574 6.449 1 96.38 27 ASP B C 1
ATOM 1519 O O . ASP B 1 27 ? -0.28 0.824 6.234 1 96.38 27 ASP B O 1
ATOM 1523 N N . ARG B 1 28 ? -2.18 1.198 7.219 1 95.12 28 ARG B N 1
ATOM 1524 C CA . ARG B 1 28 ? -2.084 0.055 8.125 1 95.12 28 ARG B CA 1
ATOM 1525 C C . ARG B 1 28 ? -2.027 -1.254 7.344 1 95.12 28 ARG B C 1
ATOM 1527 O O . ARG B 1 28 ? -1.292 -2.172 7.715 1 95.12 28 ARG B O 1
ATOM 1534 N N . THR B 1 29 ? -2.867 -1.333 6.391 1 95.94 29 THR B N 1
ATOM 1535 C CA . THR B 1 29 ? -2.883 -2.551 5.586 1 95.94 29 THR B CA 1
ATOM 1536 C C . THR B 1 29 ? -1.555 -2.73 4.852 1 95.94 29 THR B C 1
ATOM 1538 O O . THR B 1 29 ? -1 -3.832 4.828 1 95.94 29 THR B O 1
ATOM 1541 N N . VAL B 1 30 ? -1.002 -1.62 4.258 1 98.06 30 VAL B N 1
ATOM 1542 C CA . VAL B 1 30 ? 0.273 -1.663 3.551 1 98.06 30 VAL B CA 1
ATOM 1543 C C . VAL B 1 30 ? 1.394 -2.023 4.523 1 98.06 30 VAL B C 1
ATOM 1545 O O . VAL B 1 30 ? 2.277 -2.82 4.195 1 98.06 30 VAL B O 1
ATOM 1548 N N . GLN B 1 31 ? 1.37 -1.471 5.699 1 98.5 31 GLN B N 1
ATOM 1549 C CA . GLN B 1 31 ? 2.375 -1.762 6.719 1 98.5 31 GLN B CA 1
ATOM 1550 C C . GLN B 1 31 ? 2.375 -3.244 7.082 1 98.5 31 GLN B C 1
ATOM 1552 O O . GLN B 1 31 ? 3.434 -3.863 7.188 1 98.5 31 GLN B O 1
ATOM 1557 N N . ARG B 1 32 ? 1.201 -3.783 7.27 1 97.5 32 ARG B N 1
ATOM 1558 C CA . ARG B 1 32 ? 1.084 -5.203 7.59 1 97.5 32 ARG B CA 1
ATOM 1559 C C . ARG B 1 32 ? 1.698 -6.062 6.492 1 97.5 32 ARG B C 1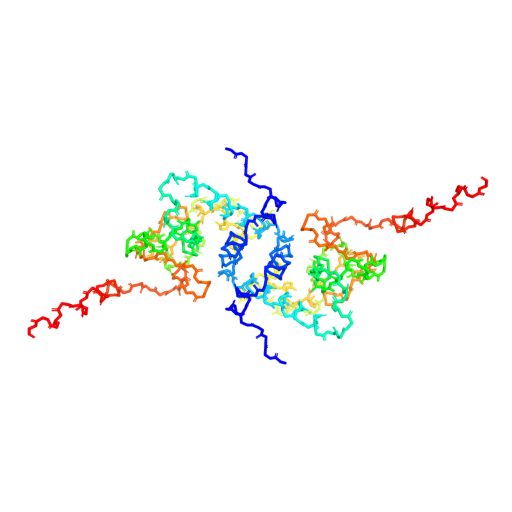
ATOM 1561 O O . ARG B 1 32 ? 2.453 -6.996 6.773 1 97.5 32 ARG B O 1
ATOM 1568 N N . HIS B 1 33 ? 1.388 -5.719 5.25 1 98.06 33 HIS B N 1
ATOM 1569 C CA . HIS B 1 33 ? 1.949 -6.469 4.133 1 98.06 33 HIS B CA 1
ATOM 1570 C C . HIS B 1 33 ? 3.467 -6.328 4.082 1 98.06 33 HIS B C 1
ATOM 1572 O O . HIS B 1 33 ? 4.176 -7.301 3.82 1 98.06 33 HIS B O 1
ATOM 1578 N N . ALA B 1 34 ? 3.949 -5.121 4.297 1 98.81 34 ALA B N 1
ATOM 1579 C CA . ALA B 1 34 ? 5.387 -4.871 4.301 1 98.81 34 ALA B CA 1
ATOM 1580 C C . ALA B 1 34 ? 6.094 -5.746 5.332 1 98.81 34 ALA B C 1
ATOM 1582 O O . ALA B 1 34 ? 7.117 -6.371 5.031 1 98.81 34 ALA B O 1
ATOM 1583 N N . LEU B 1 35 ? 5.543 -5.812 6.48 1 98.56 35 LEU B N 1
ATOM 1584 C CA . LEU B 1 35 ? 6.145 -6.578 7.566 1 98.56 35 LEU B CA 1
ATOM 1585 C C . LEU B 1 35 ? 6.066 -8.078 7.289 1 98.56 35 LEU B C 1
ATOM 1587 O O . LEU B 1 35 ? 6.988 -8.82 7.621 1 98.56 35 LEU B O 1
ATOM 1591 N N . GLU B 1 36 ? 4.98 -8.492 6.703 1 97.81 36 GLU B N 1
ATOM 1592 C CA . GLU B 1 36 ? 4.863 -9.891 6.312 1 97.81 36 GLU B CA 1
ATOM 1593 C C . GLU B 1 36 ? 5.941 -10.273 5.301 1 97.81 36 GLU B C 1
ATOM 1595 O O . GLU B 1 36 ? 6.57 -11.328 5.426 1 97.81 36 GLU B O 1
ATOM 1600 N N . HIS B 1 37 ? 6.09 -9.453 4.289 1 98.31 37 HIS B N 1
ATOM 1601 C CA . HIS B 1 37 ? 7.125 -9.703 3.295 1 98.31 37 HIS B CA 1
ATOM 1602 C C . HIS B 1 37 ? 8.516 -9.688 3.93 1 98.31 37 HIS B C 1
ATOM 1604 O O . HIS B 1 37 ? 9.352 -10.539 3.621 1 98.31 37 HIS B O 1
ATOM 1610 N N . PHE B 1 38 ? 8.758 -8.727 4.805 1 98.25 38 PHE B N 1
ATOM 1611 C CA . PHE B 1 38 ? 10.039 -8.609 5.484 1 98.25 38 PHE B CA 1
ATOM 1612 C C . PHE B 1 38 ? 10.328 -9.859 6.309 1 98.25 38 PHE B C 1
ATOM 1614 O O . PHE B 1 38 ? 11.438 -10.398 6.254 1 98.25 38 PHE B O 1
ATOM 1621 N N . ASP B 1 39 ? 9.305 -10.352 7.027 1 97.56 39 ASP B N 1
ATOM 1622 C CA . ASP B 1 39 ? 9.453 -11.562 7.828 1 97.56 39 ASP B CA 1
ATOM 1623 C C . ASP B 1 39 ? 9.742 -12.773 6.949 1 97.56 39 ASP B C 1
ATOM 1625 O O . ASP B 1 39 ? 10.547 -13.641 7.316 1 97.56 39 ASP B O 1
ATOM 1629 N N . ALA B 1 40 ? 9.078 -12.805 5.828 1 96.19 40 ALA B N 1
ATOM 1630 C CA . ALA B 1 40 ? 9.328 -13.898 4.887 1 96.19 40 ALA B CA 1
ATOM 1631 C C . ALA B 1 40 ? 10.773 -13.883 4.406 1 96.19 40 ALA B C 1
ATOM 1633 O O . ALA B 1 40 ? 11.414 -14.93 4.305 1 96.19 40 ALA B O 1
ATOM 1634 N N . LEU B 1 41 ? 11.336 -12.703 4.078 1 95.69 41 LEU B N 1
ATOM 1635 C CA . LEU B 1 41 ? 12.727 -12.578 3.643 1 95.69 41 LEU B CA 1
ATOM 1636 C C . LEU B 1 41 ? 13.688 -13.039 4.734 1 95.69 41 LEU B C 1
ATOM 1638 O O . LEU B 1 41 ? 14.656 -13.75 4.453 1 95.69 41 LEU B O 1
ATOM 1642 N N . LYS B 1 42 ? 13.398 -12.648 5.934 1 93.06 42 LYS B N 1
ATOM 1643 C CA . LYS B 1 42 ? 14.242 -13.023 7.066 1 93.06 42 LYS B CA 1
ATOM 1644 C C . LYS B 1 42 ? 14.258 -14.539 7.273 1 93.06 42 LYS B C 1
ATOM 1646 O O . LYS B 1 42 ? 15.305 -15.125 7.535 1 93.06 42 LYS B O 1
ATOM 1651 N N . LYS B 1 43 ? 13.117 -15.117 7.172 1 91.56 43 LYS B N 1
ATOM 1652 C CA . LYS B 1 43 ? 13 -16.562 7.336 1 91.56 43 LYS B CA 1
ATOM 1653 C C . LYS B 1 43 ? 13.719 -17.312 6.211 1 91.56 43 LYS B C 1
ATOM 1655 O O . LYS B 1 43 ? 14.32 -18.359 6.441 1 91.56 43 LYS B O 1
ATOM 1660 N N . GLY B 1 44 ? 13.586 -16.766 5.039 1 86.38 44 GLY B N 1
ATOM 1661 C CA . GLY B 1 44 ? 14.227 -17.375 3.887 1 86.38 44 GLY B CA 1
ATOM 1662 C C . GLY B 1 44 ? 15.734 -17.234 3.893 1 86.38 44 GLY B C 1
ATOM 1663 O O . GLY B 1 44 ? 16.438 -18.016 3.254 1 86.38 44 GLY B O 1
ATOM 1664 N N . SER B 1 45 ? 16.312 -16.156 4.508 1 79.25 45 SER B N 1
ATOM 1665 C CA . SER B 1 45 ? 17.75 -15.898 4.523 1 79.25 45 SER B CA 1
ATOM 1666 C C . SER B 1 45 ? 18.469 -16.828 5.5 1 79.25 45 SER B C 1
ATOM 1668 O O . SER B 1 45 ? 19.688 -16.984 5.426 1 79.25 45 SER B O 1
ATOM 1670 N N . GLY B 1 46 ? 17.922 -17.266 6.586 1 65.62 46 GLY B N 1
ATOM 1671 C CA . GLY B 1 46 ? 18.594 -18.062 7.609 1 65.62 46 GLY B CA 1
ATOM 1672 C C . GLY B 1 46 ? 19.109 -19.391 7.094 1 65.62 46 GLY B C 1
ATOM 1673 O O . GLY B 1 46 ? 19.875 -20.062 7.777 1 65.62 46 GLY B O 1
ATOM 1674 N N . GLY B 1 47 ? 18.828 -19.828 6.023 1 52.47 47 GLY B N 1
ATOM 1675 C CA . GLY B 1 47 ? 19.344 -21.141 5.668 1 52.47 47 GLY B CA 1
ATOM 1676 C C . GLY B 1 47 ? 20.734 -21.094 5.09 1 52.47 47 GLY B C 1
ATOM 1677 O O . GLY B 1 47 ? 21.156 -20.078 4.535 1 52.47 47 GLY B O 1
ATOM 1678 N N . GLN B 1 48 ? 21.797 -21.891 5.789 1 48.84 48 GLN B N 1
ATOM 1679 C CA . GLN B 1 48 ? 23.219 -22.109 5.559 1 48.84 48 GLN B CA 1
ATOM 1680 C C . GLN B 1 48 ? 23.578 -21.938 4.082 1 48.84 48 GLN B C 1
ATOM 1682 O O . GLN B 1 48 ? 24.641 -21.406 3.746 1 48.84 48 GLN B O 1
ATOM 1687 N N . LYS B 1 49 ? 22.984 -22.406 3.244 1 49.91 49 LYS B N 1
ATOM 1688 C CA . LYS B 1 49 ? 23.406 -22.594 1.857 1 49.91 49 LYS B CA 1
ATOM 1689 C C . LYS B 1 49 ? 23.266 -21.297 1.065 1 49.91 49 LYS B C 1
ATOM 1691 O O . LYS B 1 49 ? 23.578 -21.266 -0.127 1 49.91 49 LYS B O 1
ATOM 1696 N N . ARG B 1 50 ? 22.75 -20.219 1.744 1 56.47 50 ARG B N 1
ATOM 1697 C CA . ARG B 1 50 ? 22.266 -19.094 0.947 1 56.47 50 ARG B CA 1
ATOM 1698 C C . ARG B 1 50 ? 23.391 -18.078 0.692 1 56.47 50 ARG B C 1
ATOM 1700 O O . ARG B 1 50 ? 23.156 -17.047 0.052 1 56.47 50 ARG B O 1
ATOM 1707 N N . LYS B 1 51 ? 24.578 -18.25 1.43 1 51.88 51 LYS B N 1
ATOM 1708 C CA . LYS B 1 51 ? 25.703 -17.375 1.145 1 51.88 51 LYS B CA 1
ATOM 1709 C C . LYS B 1 51 ? 25.969 -17.281 -0.356 1 51.88 51 LYS B C 1
ATOM 1711 O O . LYS B 1 51 ? 26.312 -16.219 -0.866 1 51.88 51 LYS B O 1
ATOM 1716 N N . ALA B 1 52 ? 25.938 -18.391 -1.027 1 53.06 52 ALA B N 1
ATOM 1717 C CA . ALA B 1 52 ? 26.266 -18.391 -2.449 1 53.06 52 ALA B CA 1
ATOM 1718 C C . ALA B 1 52 ? 25.047 -18.047 -3.303 1 53.06 52 ALA B C 1
ATOM 1720 O O . ALA B 1 52 ? 25.188 -17.703 -4.48 1 53.06 52 ALA B O 1
ATOM 1721 N N . ALA B 1 53 ? 23.922 -17.938 -2.609 1 62.53 53 ALA B N 1
ATOM 1722 C CA . ALA B 1 53 ? 22.719 -17.734 -3.422 1 62.53 53 ALA B CA 1
ATOM 1723 C C . ALA B 1 53 ? 22.453 -16.25 -3.656 1 62.53 53 ALA B C 1
ATOM 1725 O O . ALA B 1 53 ? 22.906 -15.406 -2.887 1 62.53 53 ALA B O 1
ATOM 1726 N N . GLY B 1 54 ? 21.984 -15.883 -4.906 1 78.44 54 GLY B N 1
ATOM 1727 C CA . GLY B 1 54 ? 21.672 -14.547 -5.379 1 78.44 54 GLY B CA 1
ATOM 1728 C C . GLY B 1 54 ? 20.734 -13.789 -4.453 1 78.44 54 GLY B C 1
ATOM 1729 O O . GLY B 1 54 ? 20.484 -14.219 -3.328 1 78.44 54 GLY B O 1
ATOM 1730 N N . GLU B 1 55 ? 20.359 -12.656 -4.727 1 87.88 55 GLU B N 1
ATOM 1731 C CA . GLU B 1 55 ? 19.484 -11.742 -4.012 1 87.88 55 GLU B CA 1
ATOM 1732 C C . GLU B 1 55 ? 18.094 -12.352 -3.807 1 87.88 55 GLU B C 1
ATOM 1734 O O . GLU B 1 55 ? 17.516 -12.93 -4.73 1 87.88 55 GLU B O 1
ATOM 1739 N N . LEU B 1 56 ? 17.609 -12.406 -2.549 1 94.5 56 LEU B N 1
ATOM 1740 C CA . LEU B 1 56 ? 16.25 -12.875 -2.244 1 94.5 56 LEU B CA 1
ATOM 1741 C C . LEU B 1 56 ? 15.219 -11.836 -2.66 1 94.5 56 LEU B C 1
ATOM 1743 O O . LEU B 1 56 ? 15.375 -10.641 -2.377 1 94.5 56 LEU B O 1
ATOM 1747 N N . LEU B 1 57 ? 14.234 -12.312 -3.377 1 96.75 57 LEU B N 1
ATOM 1748 C CA . LEU B 1 57 ? 13.125 -11.492 -3.842 1 96.75 57 LEU B CA 1
ATOM 1749 C C . LEU B 1 57 ? 11.789 -12.039 -3.34 1 96.75 57 LEU B C 1
ATOM 1751 O O . LEU B 1 57 ? 11.711 -13.203 -2.926 1 96.75 57 LEU B O 1
ATOM 1755 N N . ILE B 1 58 ? 10.836 -11.242 -3.285 1 98.12 58 ILE B N 1
ATOM 1756 C CA . ILE B 1 58 ? 9.484 -11.68 -2.969 1 98.12 58 ILE B CA 1
ATOM 1757 C C . ILE B 1 58 ? 8.688 -11.883 -4.258 1 98.12 58 ILE B C 1
ATOM 1759 O O . ILE B 1 58 ? 8.711 -11.031 -5.148 1 98.12 58 ILE B O 1
ATOM 1763 N N . CYS B 1 59 ? 8.055 -13.008 -4.355 1 98.25 59 CYS B N 1
ATOM 1764 C CA . CYS B 1 59 ? 7.199 -13.281 -5.508 1 98.25 59 CYS B CA 1
ATOM 1765 C C . CYS B 1 59 ? 5.875 -12.531 -5.391 1 98.25 59 CYS B C 1
ATOM 1767 O O . CYS B 1 59 ? 5.195 -12.625 -4.367 1 98.25 59 CYS B O 1
ATOM 1769 N N . VAL B 1 60 ? 5.469 -11.867 -6.434 1 98.25 60 VAL B N 1
ATOM 1770 C CA . VAL B 1 60 ? 4.254 -11.055 -6.395 1 98.25 60 VAL B CA 1
ATOM 1771 C C . VAL B 1 60 ? 3.041 -11.93 -6.688 1 98.25 60 VAL B C 1
ATOM 1773 O O . VAL B 1 60 ? 1.901 -11.461 -6.641 1 98.25 60 VAL B O 1
ATOM 1776 N N . GLN B 1 61 ? 3.256 -13.25 -6.938 1 97.44 61 GLN B N 1
ATOM 1777 C CA . GLN B 1 61 ? 2.156 -14.156 -7.238 1 97.44 61 GLN B CA 1
ATOM 1778 C C . GLN B 1 61 ? 1.789 -15 -6.02 1 97.44 61 GLN B C 1
ATOM 1780 O O . GLN B 1 61 ? 0.609 -15.25 -5.766 1 97.44 61 GLN B O 1
ATOM 1785 N N . CYS B 1 62 ? 2.801 -15.422 -5.246 1 96.94 62 CYS B N 1
ATOM 1786 C CA . CYS B 1 62 ? 2.527 -16.328 -4.133 1 96.94 62 CYS B CA 1
ATOM 1787 C C . CYS B 1 62 ? 3.039 -15.742 -2.82 1 96.94 62 CYS B C 1
ATOM 1789 O O . CYS B 1 62 ? 2.838 -16.344 -1.757 1 96.94 62 CYS B O 1
ATOM 1791 N N . ASP B 1 63 ? 3.83 -14.602 -2.816 1 96.5 63 ASP B N 1
ATOM 1792 C CA . ASP B 1 63 ? 4.309 -13.836 -1.67 1 96.5 63 ASP B CA 1
ATOM 1793 C C . ASP B 1 63 ? 5.438 -14.57 -0.949 1 96.5 63 ASP B C 1
ATOM 1795 O O . ASP B 1 63 ? 5.809 -14.195 0.167 1 96.5 63 ASP B O 1
ATOM 1799 N N . GLN B 1 64 ? 6.039 -15.586 -1.534 1 96.56 64 GLN B N 1
ATOM 1800 C CA . GLN B 1 64 ? 7.152 -16.312 -0.941 1 96.56 64 GLN B CA 1
ATOM 1801 C C . GLN B 1 64 ? 8.492 -15.789 -1.453 1 96.56 64 GLN B C 1
ATOM 1803 O O . GLN B 1 64 ? 8.586 -15.312 -2.588 1 96.56 64 GLN B O 1
ATOM 1808 N N . PRO B 1 65 ? 9.477 -15.82 -0.595 1 96.94 65 PRO B N 1
ATOM 1809 C CA . PRO B 1 65 ? 10.812 -15.445 -1.067 1 96.94 65 PRO B CA 1
ATOM 1810 C C . PRO B 1 65 ? 11.406 -16.469 -2.033 1 96.94 65 PRO B C 1
ATOM 1812 O O . PRO B 1 65 ? 11.062 -17.656 -1.967 1 96.94 65 PRO B O 1
ATOM 1815 N N . PHE B 1 66 ? 12.227 -16.016 -2.971 1 96.44 66 PHE B N 1
ATOM 1816 C CA . PHE B 1 66 ? 12.883 -16.906 -3.918 1 96.44 66 PHE B CA 1
ATOM 1817 C C . PHE B 1 66 ? 14.18 -16.297 -4.434 1 96.44 66 PHE B C 1
ATOM 1819 O O . PHE B 1 66 ? 14.406 -15.086 -4.277 1 96.44 66 PHE B O 1
ATOM 1826 N N . THR B 1 67 ? 15.016 -17.125 -4.961 1 95.25 67 THR B N 1
ATOM 1827 C CA . THR B 1 67 ? 16.188 -16.719 -5.723 1 95.25 67 THR B CA 1
ATOM 1828 C C . THR B 1 67 ? 16.047 -17.109 -7.188 1 95.25 67 THR B C 1
ATOM 1830 O O . THR B 1 67 ? 15.352 -18.078 -7.516 1 95.25 67 THR B O 1
ATOM 1833 N N . GLU B 1 68 ? 16.641 -16.375 -8.023 1 93.88 68 GLU B N 1
ATOM 1834 C CA . GLU B 1 68 ? 16.562 -16.703 -9.453 1 93.88 68 GLU B CA 1
ATOM 1835 C C . GLU B 1 68 ? 17.078 -18.094 -9.742 1 93.88 68 GLU B C 1
ATOM 1837 O O . GLU B 1 68 ? 16.578 -18.781 -10.633 1 93.88 68 GLU B O 1
ATOM 1842 N N . GLU B 1 69 ? 17.969 -18.578 -8.992 1 92.31 69 GLU B N 1
ATOM 1843 C CA . GLU B 1 69 ? 18.594 -19.891 -9.172 1 92.31 69 GLU B CA 1
ATOM 1844 C C . GLU B 1 69 ? 17.594 -21.016 -8.93 1 92.31 69 GLU B C 1
ATOM 1846 O O . GLU B 1 69 ? 17.688 -22.078 -9.555 1 92.31 69 GLU B O 1
ATOM 1851 N N . GLU B 1 70 ? 16.625 -20.797 -8.07 1 91.56 70 GLU B N 1
ATOM 1852 C CA . GLU B 1 70 ? 15.656 -21.828 -7.703 1 91.56 70 GLU B CA 1
ATOM 1853 C C . GLU B 1 70 ? 14.32 -21.609 -8.398 1 91.56 70 GLU B C 1
ATOM 1855 O O . GLU B 1 70 ? 13.328 -22.281 -8.086 1 91.56 70 GLU B O 1
ATOM 1860 N N . ASN B 1 71 ? 14.336 -20.75 -9.383 1 96.19 71 ASN B N 1
ATOM 1861 C CA . ASN B 1 71 ? 13.094 -20.328 -10.008 1 96.19 71 ASN B CA 1
ATOM 1862 C C . ASN B 1 71 ? 12.781 -21.125 -11.266 1 96.19 71 ASN B C 1
ATOM 1864 O O . ASN B 1 71 ? 12.883 -20.609 -12.383 1 96.19 71 ASN B O 1
ATOM 1868 N N . ASP B 1 72 ? 12.359 -22.344 -11.039 1 95.69 72 ASP B N 1
ATOM 1869 C CA . ASP B 1 72 ? 12.008 -23.188 -12.18 1 95.69 72 ASP B CA 1
ATOM 1870 C C . ASP B 1 72 ? 10.523 -23.062 -12.516 1 95.69 72 ASP B C 1
ATOM 1872 O O . ASP B 1 72 ? 9.805 -22.281 -11.883 1 95.69 72 ASP B O 1
ATOM 1876 N N . LYS B 1 73 ? 10.016 -23.688 -13.516 1 95.31 73 LYS B N 1
ATOM 1877 C CA . LYS B 1 73 ? 8.68 -23.547 -14.078 1 95.31 73 LYS B CA 1
ATOM 1878 C C . LYS B 1 73 ? 7.621 -24.125 -13.148 1 95.31 73 LYS B C 1
ATOM 1880 O O . LYS B 1 73 ? 6.422 -24 -13.406 1 95.31 73 LYS B O 1
ATOM 1885 N N . LYS B 1 74 ? 8.016 -24.734 -12.031 1 96.25 74 LYS B N 1
ATOM 1886 C CA . LYS B 1 74 ? 7.074 -25.312 -11.078 1 96.25 74 LYS B CA 1
ATOM 1887 C C . LYS B 1 74 ? 7.293 -24.766 -9.672 1 96.25 74 LYS B C 1
ATOM 1889 O O . LYS B 1 74 ? 6.781 -25.312 -8.695 1 96.25 74 LYS B O 1
ATOM 1894 N N . ALA B 1 75 ? 8.039 -23.703 -9.594 1 97.12 75 ALA B N 1
ATOM 1895 C CA . ALA B 1 75 ? 8.461 -23.188 -8.297 1 97.12 75 ALA B CA 1
ATOM 1896 C C . ALA B 1 75 ? 7.352 -22.375 -7.637 1 97.12 75 ALA B C 1
ATOM 1898 O O . ALA B 1 75 ? 7.355 -22.188 -6.418 1 97.12 75 ALA B O 1
ATOM 1899 N N . CYS B 1 76 ? 6.355 -21.891 -8.406 1 97.62 76 CYS B N 1
ATOM 1900 C CA . CYS B 1 76 ? 5.316 -20.984 -7.91 1 97.62 76 CYS B CA 1
ATOM 1901 C C . CYS B 1 76 ? 3.928 -21.562 -8.188 1 97.62 76 CYS B C 1
ATOM 1903 O O . CYS B 1 76 ? 3.67 -22.078 -9.273 1 97.62 76 CYS B O 1
ATOM 1905 N N . TRP B 1 77 ? 3.064 -21.5 -7.211 1 97.81 77 TRP B N 1
ATOM 1906 C CA . TRP B 1 77 ? 1.643 -21.797 -7.363 1 97.81 77 TRP B CA 1
ATOM 1907 C C . TRP B 1 77 ? 0.801 -20.547 -7.148 1 97.81 77 TRP B C 1
ATOM 1909 O O . TRP B 1 77 ? 0.974 -19.844 -6.152 1 97.81 77 TRP B O 1
ATOM 1919 N N . TYR B 1 78 ? -0.068 -20.266 -8.141 1 97.88 78 TYR B N 1
ATOM 1920 C CA . TYR B 1 78 ? -0.89 -19.078 -8.055 1 97.88 78 TYR B CA 1
ATOM 1921 C C . TYR B 1 78 ? -2.232 -19.281 -8.742 1 97.88 78 TYR B C 1
ATOM 1923 O O . TYR B 1 78 ? -2.459 -20.312 -9.383 1 97.88 78 TYR B O 1
ATOM 1931 N N . HIS B 1 79 ? -3.191 -18.359 -8.461 1 98.12 79 HIS B N 1
ATOM 1932 C CA . HIS B 1 79 ? -4.488 -18.328 -9.133 1 98.12 79 HIS B CA 1
ATOM 1933 C C . HIS B 1 79 ? -4.527 -17.234 -10.195 1 98.12 79 HIS B C 1
ATOM 1935 O O . HIS B 1 79 ? -4.199 -16.078 -9.914 1 98.12 79 HIS B O 1
ATOM 1941 N N . TRP B 1 80 ? -4.898 -17.547 -11.453 1 97.5 80 TRP B N 1
ATOM 1942 C CA . TRP B 1 80 ? -4.945 -16.531 -12.5 1 97.5 80 TRP B CA 1
ATOM 1943 C C . TRP B 1 80 ? -6.301 -15.836 -12.531 1 97.5 80 TRP B C 1
ATOM 1945 O O . TRP B 1 80 ? -6.461 -14.797 -13.172 1 97.5 80 TRP B O 1
ATOM 1955 N N . GLY B 1 81 ? -7.312 -16.469 -11.805 1 97.5 81 GLY B N 1
ATOM 1956 C CA . GLY B 1 81 ? -8.625 -15.852 -11.688 1 97.5 81 GLY B CA 1
ATOM 1957 C C . GLY B 1 81 ? -8.727 -14.891 -10.523 1 97.5 81 GLY B C 1
ATOM 1958 O O . GLY B 1 81 ? -7.762 -14.695 -9.781 1 97.5 81 GLY B O 1
ATOM 1959 N N . GLU B 1 82 ? -9.898 -14.273 -10.367 1 96.31 82 GLU B N 1
ATOM 1960 C CA . GLU B 1 82 ? -10.156 -13.305 -9.297 1 96.31 82 GLU B CA 1
ATOM 1961 C C . GLU B 1 82 ? -10.953 -13.945 -8.164 1 96.31 82 GLU B C 1
ATOM 1963 O O . GLU B 1 82 ? -11.672 -14.922 -8.375 1 96.31 82 GLU B O 1
ATOM 1968 N N . LEU B 1 83 ? -10.758 -13.398 -6.98 1 95.88 83 LEU B N 1
ATOM 1969 C CA . LEU B 1 83 ? -11.547 -13.812 -5.82 1 95.88 83 LEU B CA 1
ATOM 1970 C C . LEU B 1 83 ? -12.922 -13.156 -5.836 1 95.88 83 LEU B C 1
ATOM 1972 O O . LEU B 1 83 ? -13.023 -11.922 -5.844 1 95.88 83 LEU B O 1
ATOM 1976 N N . GLU B 1 84 ? -13.938 -14.016 -5.895 1 96.31 84 GLU B N 1
ATOM 1977 C CA . GLU B 1 84 ? -15.305 -13.508 -5.879 1 96.31 84 GLU B CA 1
ATOM 1978 C C . GLU B 1 84 ? -16.047 -13.945 -4.617 1 96.31 84 GLU B C 1
ATOM 1980 O O . GLU B 1 84 ? -15.758 -15 -4.059 1 96.31 84 GLU B O 1
ATOM 1985 N N . VAL B 1 85 ? -17.016 -13.141 -4.238 1 95.81 85 VAL B N 1
ATOM 1986 C CA . VAL B 1 85 ? -17.812 -13.484 -3.066 1 95.81 85 VAL B CA 1
ATOM 1987 C C . VAL B 1 85 ? -18.625 -14.75 -3.338 1 95.81 85 VAL B C 1
ATOM 1989 O O . VAL B 1 85 ? -19.234 -14.891 -4.398 1 95.81 85 VAL B O 1
ATOM 1992 N N . ASP B 1 86 ? -18.547 -15.688 -2.381 1 96.06 86 ASP B N 1
ATOM 1993 C CA . ASP B 1 86 ? -19.406 -16.859 -2.455 1 96.06 86 ASP B CA 1
ATOM 1994 C C . ASP B 1 86 ? -20.734 -16.625 -1.746 1 96.06 86 ASP B C 1
ATOM 1996 O O . ASP B 1 86 ? -20.922 -17.047 -0.602 1 96.06 86 ASP B O 1
ATOM 2000 N N . TYR B 1 87 ? -21.688 -16.141 -2.504 1 92.19 87 TYR B N 1
ATOM 2001 C CA . TYR B 1 87 ? -22.984 -15.805 -1.917 1 92.19 87 TYR B CA 1
ATOM 2002 C C . TYR B 1 87 ? -23.844 -17.047 -1.759 1 92.19 87 TYR B C 1
ATOM 2004 O O . TYR B 1 87 ? -24.844 -17.031 -1.039 1 92.19 87 TYR B O 1
ATOM 2012 N N . ASP B 1 88 ? -23.516 -18.078 -2.418 1 91.31 88 ASP B N 1
ATOM 2013 C CA . ASP B 1 88 ? -24.312 -19.297 -2.414 1 91.31 88 ASP B CA 1
ATOM 2014 C C . ASP B 1 88 ? -24 -20.172 -1.195 1 91.31 88 ASP B C 1
ATOM 2016 O O . ASP B 1 88 ? -24.797 -21.016 -0.804 1 91.31 88 ASP B O 1
ATOM 2020 N N . GLY B 1 89 ? -22.828 -19.922 -0.629 1 90.62 89 GLY B N 1
ATOM 2021 C CA . GLY B 1 89 ? -22.438 -20.688 0.543 1 90.62 89 GLY B CA 1
ATOM 2022 C C . GLY B 1 89 ? -23 -20.125 1.836 1 90.62 89 GLY B C 1
ATOM 2023 O O . GLY B 1 89 ? -23.672 -19.094 1.833 1 90.62 89 GLY B O 1
ATOM 2024 N N . ASP B 1 90 ? -22.688 -20.828 2.979 1 93 90 ASP B N 1
ATOM 2025 C CA . ASP B 1 90 ? -23.25 -20.484 4.277 1 93 90 ASP B CA 1
ATOM 2026 C C . ASP B 1 90 ? -22.391 -19.453 4.996 1 93 90 ASP B C 1
ATOM 2028 O O . ASP B 1 90 ? -22.797 -18.875 6.004 1 93 90 ASP B O 1
ATOM 2032 N N . PHE B 1 91 ? -21.312 -19.109 4.398 1 95.25 91 PHE B N 1
ATOM 2033 C CA . PHE B 1 91 ? -20.359 -18.281 5.129 1 95.25 91 PHE B CA 1
ATOM 2034 C C . PHE B 1 91 ? -20.953 -16.922 5.449 1 95.25 91 PHE B C 1
ATOM 2036 O O . PHE B 1 91 ? -20.766 -16.406 6.555 1 95.25 91 PHE B O 1
ATOM 2043 N N . TRP B 1 92 ? -21.656 -16.359 4.516 1 94.88 92 TRP B N 1
ATOM 2044 C CA . TRP B 1 92 ? -22.156 -15 4.66 1 94.88 92 TRP B CA 1
ATOM 2045 C C . TRP B 1 92 ? -23.641 -15 5.02 1 94.88 92 TRP B C 1
ATOM 2047 O O . TRP B 1 92 ? -24.281 -13.945 5 1 94.88 92 TRP B O 1
ATOM 2057 N N . ALA B 1 93 ? -24.25 -16.109 5.328 1 92.88 93 ALA B N 1
ATOM 2058 C CA . ALA B 1 93 ? -25.672 -16.266 5.547 1 92.88 93 ALA B CA 1
ATOM 2059 C C . ALA B 1 93 ? -26.172 -15.328 6.641 1 92.88 93 ALA B C 1
ATOM 2061 O O . ALA B 1 93 ? -27.266 -14.766 6.539 1 92.88 93 ALA B O 1
ATOM 2062 N N . ASP B 1 94 ? -25.359 -15.086 7.637 1 91.44 94 ASP B N 1
ATOM 2063 C CA . ASP B 1 94 ? -25.797 -14.273 8.773 1 91.44 94 ASP B CA 1
ATOM 2064 C C . ASP B 1 94 ? -25.188 -12.875 8.711 1 91.44 94 ASP B C 1
ATOM 2066 O O . ASP B 1 94 ? -25.281 -12.102 9.672 1 91.44 94 ASP B O 1
ATOM 2070 N N . HIS B 1 95 ? -24.562 -12.578 7.633 1 90.38 95 HIS B N 1
ATOM 2071 C CA . HIS B 1 95 ? -23.922 -11.273 7.523 1 90.38 95 HIS B CA 1
ATOM 2072 C C . HIS B 1 95 ? -24.875 -10.227 6.957 1 90.38 95 HIS B C 1
ATOM 2074 O O . HIS B 1 95 ? -25.328 -10.352 5.816 1 90.38 95 HIS B O 1
ATOM 2080 N N . ASP B 1 96 ? -25.266 -9.352 7.773 1 88.06 96 ASP B N 1
ATOM 2081 C CA . ASP B 1 96 ? -26.078 -8.203 7.367 1 88.06 96 ASP B CA 1
ATOM 2082 C C . ASP B 1 96 ? -25.188 -7.016 6.988 1 88.06 96 ASP B C 1
ATOM 2084 O O . ASP B 1 96 ? -24.594 -6.371 7.859 1 88.06 96 ASP B O 1
ATOM 2088 N N . GLU B 1 97 ? -25.156 -6.621 5.695 1 82.25 97 GLU B N 1
ATOM 2089 C CA . GLU B 1 97 ? -24.25 -5.586 5.215 1 82.25 97 GLU B CA 1
ATOM 2090 C C . GLU B 1 97 ? -24.609 -4.219 5.793 1 82.25 97 GLU B C 1
ATOM 2092 O O . GLU B 1 97 ? -23.766 -3.318 5.852 1 82.25 97 GLU B O 1
ATOM 2097 N N . ARG B 1 98 ? -25.844 -4.098 6.273 1 81.44 98 ARG B N 1
ATOM 2098 C CA . ARG B 1 98 ? -26.281 -2.834 6.859 1 81.44 98 ARG B CA 1
ATOM 2099 C C . ARG B 1 98 ? -25.656 -2.615 8.234 1 81.44 98 ARG B C 1
ATOM 2101 O O . ARG B 1 98 ? -25.422 -1.477 8.641 1 81.44 98 ARG B O 1
ATOM 2108 N N . CYS B 1 99 ? -25.344 -3.664 8.805 1 84.88 99 CYS B N 1
ATOM 2109 C CA . CYS B 1 99 ? -24.844 -3.531 10.172 1 84.88 99 CYS B CA 1
ATOM 2110 C C . CYS B 1 99 ? -23.438 -4.105 10.289 1 84.88 99 CYS B C 1
ATOM 2112 O O . CYS B 1 99 ? -22.703 -3.752 11.211 1 84.88 99 CYS B O 1
ATOM 2114 N N . HIS B 1 100 ? -23.078 -5.016 9.406 1 86.88 100 HIS B N 1
ATOM 2115 C CA . HIS B 1 100 ? -21.797 -5.684 9.547 1 86.88 100 HIS B CA 1
ATOM 2116 C C . HIS B 1 100 ? -20.797 -5.191 8.5 1 86.88 100 HIS B C 1
ATOM 2118 O O . HIS B 1 100 ? -19.625 -5.566 8.531 1 86.88 100 HIS B O 1
ATOM 2124 N N . GLY B 1 101 ? -21.234 -4.367 7.594 1 84.5 101 GLY B N 1
ATOM 2125 C CA . GLY B 1 101 ? -20.328 -3.816 6.598 1 84.5 101 GLY B CA 1
ATOM 2126 C C . GLY B 1 101 ? -20.422 -4.531 5.262 1 84.5 101 GLY B C 1
ATOM 2127 O O . GLY B 1 101 ? -20.984 -5.621 5.168 1 84.5 101 GLY B O 1
ATOM 2128 N N . THR B 1 102 ? -19.891 -3.887 4.27 1 86.81 102 THR B N 1
ATOM 2129 C CA . THR B 1 102 ? -19.891 -4.43 2.916 1 86.81 102 THR B CA 1
ATOM 2130 C C . THR B 1 102 ? -19.016 -5.668 2.828 1 86.81 102 THR B C 1
ATOM 2132 O O . THR B 1 102 ? -17.875 -5.668 3.326 1 86.81 102 THR B O 1
ATOM 2135 N N . ILE B 1 103 ? -19.422 -6.715 2.203 1 89.31 103 ILE B N 1
ATOM 2136 C CA . ILE B 1 103 ? -18.703 -7.98 2.098 1 89.31 103 ILE B CA 1
ATOM 2137 C C . ILE B 1 103 ? -17.641 -7.883 1.016 1 89.31 103 ILE B C 1
ATOM 2139 O O . ILE B 1 103 ? -16.469 -8.211 1.253 1 89.31 103 ILE B O 1
ATOM 2143 N N . ASP B 1 104 ? -18 -7.406 -0.153 1 89 104 ASP B N 1
ATOM 2144 C CA . ASP B 1 104 ? -17.141 -7.438 -1.334 1 89 104 ASP B CA 1
ATOM 2145 C C . ASP B 1 104 ? -16.094 -6.328 -1.282 1 89 104 ASP B C 1
ATOM 2147 O O . ASP B 1 104 ? -16.156 -5.371 -2.061 1 89 104 ASP B O 1
ATOM 2151 N N . THR B 1 105 ? -15.133 -6.43 -0.35 1 88.75 105 THR B N 1
ATOM 2152 C CA . THR B 1 105 ? -14.023 -5.496 -0.196 1 88.75 105 THR B CA 1
ATOM 2153 C C . THR B 1 105 ? -12.695 -6.246 -0.128 1 88.75 105 THR B C 1
ATOM 2155 O O . THR B 1 105 ? -12.664 -7.445 0.154 1 88.75 105 THR B O 1
ATOM 2158 N N . ASP B 1 106 ? -11.633 -5.555 -0.419 1 89.5 106 ASP B N 1
ATOM 2159 C CA . ASP B 1 106 ? -10.305 -6.152 -0.318 1 89.5 106 ASP B CA 1
ATOM 2160 C C . ASP B 1 106 ? -10.008 -6.602 1.111 1 89.5 106 ASP B C 1
ATOM 2162 O O . ASP B 1 106 ? -9.375 -7.633 1.325 1 89.5 106 ASP B O 1
ATOM 2166 N N . GLU B 1 107 ? -10.453 -5.836 2.064 1 89.12 107 GLU B N 1
ATOM 2167 C CA . GLU B 1 107 ? -10.242 -6.16 3.473 1 89.12 107 GLU B CA 1
ATOM 2168 C C . GLU B 1 107 ? -10.922 -7.477 3.844 1 89.12 107 GLU B C 1
ATOM 2170 O O . GLU B 1 107 ? -10.328 -8.312 4.535 1 89.12 107 GLU B O 1
ATOM 2175 N N . MET B 1 108 ? -12.133 -7.688 3.373 1 91.88 108 MET B N 1
ATOM 2176 C CA . MET B 1 108 ? -12.883 -8.906 3.678 1 91.88 108 MET B CA 1
ATOM 2177 C C . MET B 1 108 ? -12.258 -10.117 2.988 1 91.88 108 MET B C 1
ATOM 2179 O O . MET B 1 108 ? -12.258 -11.219 3.535 1 91.88 108 MET B O 1
ATOM 2183 N N . ARG B 1 109 ? -11.695 -9.859 1.803 1 94.5 109 ARG B N 1
ATOM 2184 C CA . ARG B 1 109 ? -11 -10.938 1.094 1 94.5 109 ARG B CA 1
ATOM 2185 C C . ARG B 1 109 ? -9.789 -11.414 1.881 1 94.5 109 ARG B C 1
ATOM 2187 O O . ARG B 1 109 ? -9.5 -12.609 1.916 1 94.5 109 ARG B O 1
ATOM 2194 N N . GLU B 1 110 ? -9.109 -10.477 2.443 1 93.69 110 GLU B N 1
ATOM 2195 C CA . GLU B 1 110 ? -7.91 -10.805 3.207 1 93.69 110 GLU B CA 1
ATOM 2196 C C . GLU B 1 110 ? -8.266 -11.445 4.547 1 93.69 110 GLU B C 1
ATOM 2198 O O . GLU B 1 110 ? -7.641 -12.422 4.961 1 93.69 110 GLU B O 1
ATOM 2203 N N . GLU B 1 111 ? -9.266 -10.953 5.215 1 93.88 111 GLU B N 1
ATOM 2204 C CA . GLU B 1 111 ? -9.617 -11.383 6.566 1 93.88 111 GLU B CA 1
ATOM 2205 C C . GLU B 1 111 ? -10.414 -12.688 6.543 1 93.88 111 GLU B C 1
ATOM 2207 O O . GLU B 1 111 ? -10.258 -13.531 7.426 1 93.88 111 GLU B O 1
ATOM 2212 N N . PHE B 1 112 ? -11.242 -12.805 5.559 1 96.31 112 PHE B N 1
ATOM 2213 C CA . PHE B 1 112 ? -12.133 -13.961 5.477 1 96.31 112 PHE B CA 1
ATOM 2214 C C . PHE B 1 112 ? -12.062 -14.602 4.094 1 96.31 112 PHE B C 1
ATOM 2216 O O . PHE B 1 112 ? -13.086 -14.734 3.418 1 96.31 112 PHE B O 1
ATOM 2223 N N . PRO B 1 113 ? -10.922 -15.078 3.777 1 96.88 113 PRO B N 1
ATOM 2224 C CA . PRO B 1 113 ? -10.773 -15.625 2.428 1 96.88 113 PRO B CA 1
ATOM 2225 C C . PRO B 1 113 ? -11.688 -16.812 2.172 1 96.88 113 PRO B C 1
ATOM 2227 O O . PRO B 1 113 ? -12.055 -17.094 1.024 1 96.88 113 PRO B O 1
ATOM 2230 N N . ASP B 1 114 ? -12.156 -17.5 3.207 1 97.19 114 ASP B N 1
ATOM 2231 C CA . ASP B 1 114 ? -13 -18.688 3.051 1 97.19 114 ASP B CA 1
ATOM 2232 C C . ASP B 1 114 ? -14.398 -18.297 2.564 1 97.19 114 ASP B C 1
ATOM 2234 O O . ASP B 1 114 ? -15.156 -19.156 2.104 1 97.19 114 ASP B O 1
ATOM 2238 N N . GLY B 1 115 ? -14.758 -17.062 2.748 1 97.38 115 GLY B N 1
ATOM 2239 C CA . GLY B 1 115 ? -16.031 -16.578 2.234 1 97.38 115 GLY B CA 1
ATOM 2240 C C . GLY B 1 115 ? -15.984 -16.234 0.761 1 97.38 115 GLY B C 1
ATOM 2241 O O . GLY B 1 115 ? -16.984 -15.766 0.197 1 97.38 115 GLY B O 1
ATOM 2242 N N . PHE B 1 116 ? -14.875 -16.469 0.113 1 97.88 116 PHE B N 1
ATOM 2243 C CA . PHE B 1 116 ? -14.664 -16.141 -1.293 1 97.88 116 PHE B CA 1
ATOM 2244 C C . PHE B 1 116 ? -14.203 -17.375 -2.068 1 97.88 116 PHE B C 1
ATOM 2246 O O . PHE B 1 116 ? -13.766 -18.359 -1.474 1 97.88 116 PHE B O 1
ATOM 2253 N N . THR B 1 117 ? -14.391 -17.25 -3.4 1 97.81 117 THR B N 1
ATOM 2254 C CA . THR B 1 117 ? -13.992 -18.359 -4.273 1 97.81 117 THR B CA 1
ATOM 2255 C C . THR B 1 117 ? -13.203 -17.828 -5.473 1 97.81 117 THR B C 1
ATOM 2257 O O . THR B 1 117 ? -13.539 -16.797 -6.043 1 97.81 117 THR B O 1
ATOM 2260 N N . TRP B 1 118 ? -12.125 -18.578 -5.75 1 97.81 118 TRP B N 1
ATOM 2261 C CA . TRP B 1 118 ? -11.375 -18.266 -6.957 1 97.81 118 TRP B CA 1
ATOM 2262 C C . TRP B 1 118 ? -12.141 -18.688 -8.203 1 97.81 118 TRP B C 1
ATOM 2264 O O . TRP B 1 118 ? -12.547 -19.844 -8.328 1 97.81 118 TRP B O 1
ATOM 2274 N N . ASN B 1 119 ? -12.281 -17.812 -9.195 1 97.38 119 ASN B N 1
ATOM 2275 C CA . ASN B 1 119 ? -13.102 -18.141 -10.352 1 97.38 119 ASN B CA 1
ATOM 2276 C C . ASN B 1 119 ? -12.297 -18.891 -11.414 1 97.38 119 ASN B C 1
ATOM 2278 O O . ASN B 1 119 ? -12.844 -19.297 -12.438 1 97.38 119 ASN B O 1
ATOM 2282 N N . CYS B 1 120 ? -11.062 -19.078 -11.195 1 97.62 120 CYS B N 1
ATOM 2283 C CA . CYS B 1 120 ? -10.242 -19.891 -12.094 1 97.62 120 CYS B CA 1
ATOM 2284 C C . CYS B 1 120 ? -10.414 -21.375 -11.789 1 97.62 120 CYS B C 1
ATOM 2286 O O . CYS B 1 120 ? -10.352 -22.203 -12.695 1 97.62 120 CYS B O 1
ATOM 2288 N N . CYS B 1 121 ? -10.633 -21.781 -10.555 1 97.5 121 CYS B N 1
ATOM 2289 C CA . CYS B 1 121 ? -10.656 -23.188 -10.188 1 97.5 121 CYS B CA 1
ATOM 2290 C C . CYS B 1 121 ? -11.805 -23.5 -9.234 1 97.5 121 CYS B C 1
ATOM 2292 O O . CYS B 1 121 ? -12.031 -24.641 -8.867 1 97.5 121 CYS B O 1
ATOM 2294 N N . ASP B 1 122 ? -12.469 -22.562 -8.695 1 96.94 122 ASP B N 1
ATOM 2295 C CA . ASP B 1 122 ? -13.633 -22.656 -7.824 1 96.94 122 ASP B CA 1
ATOM 2296 C C . ASP B 1 122 ? -13.227 -23.078 -6.41 1 96.94 122 ASP B C 1
ATOM 2298 O O . ASP B 1 122 ? -14.078 -23.438 -5.594 1 96.94 122 ASP B O 1
ATOM 2302 N N . ASN B 1 123 ? -11.891 -23.031 -6.148 1 97.19 123 ASN B N 1
ATOM 2303 C CA . ASN B 1 123 ? -11.422 -23.266 -4.789 1 97.19 123 ASN B CA 1
ATOM 2304 C C . ASN B 1 123 ? -11.727 -22.078 -3.875 1 97.19 123 ASN B C 1
ATOM 2306 O O . ASN B 1 123 ? -11.961 -20.969 -4.352 1 97.19 123 ASN B O 1
ATOM 2310 N N . THR B 1 124 ? -11.672 -22.406 -2.559 1 97.06 124 THR B N 1
ATOM 2311 C CA . THR B 1 124 ? -11.852 -21.344 -1.578 1 97.06 124 THR B CA 1
ATOM 2312 C C . THR B 1 124 ? -10.656 -20.406 -1.58 1 97.06 124 THR B C 1
ATOM 2314 O O . THR B 1 124 ? -9.562 -20.781 -2.016 1 97.06 124 THR B O 1
ATOM 2317 N N . GLY B 1 125 ? -10.867 -19.188 -1.11 1 97 125 GLY B N 1
ATOM 2318 C CA . GLY B 1 125 ? -9.852 -18.156 -1.133 1 97 125 GLY B CA 1
ATOM 2319 C C . GLY B 1 125 ? -8.594 -18.531 -0.378 1 97 125 GLY B C 1
ATOM 2320 O O . GLY B 1 125 ? -7.508 -18.016 -0.665 1 97 125 GLY B O 1
ATOM 2321 N N . SER B 1 126 ? -8.648 -19.484 0.512 1 96.62 126 SER B N 1
ATOM 2322 C CA . SER B 1 126 ? -7.508 -19.844 1.349 1 96.62 126 SER B CA 1
ATOM 2323 C C . SER B 1 126 ? -6.672 -20.938 0.708 1 96.62 126 SER B C 1
ATOM 232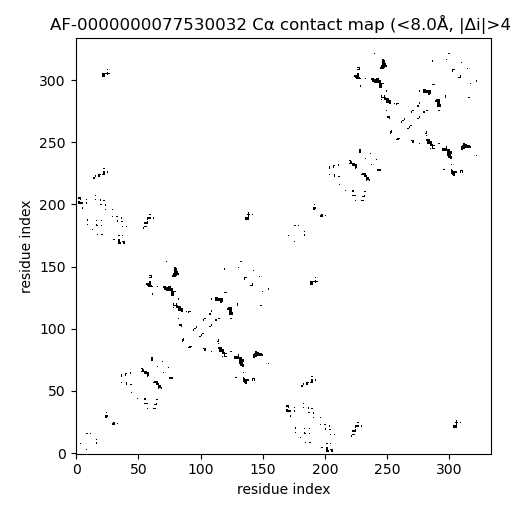5 O O . SER B 1 126 ? -5.57 -21.25 1.176 1 96.62 126 SER B O 1
ATOM 2327 N N . GLU B 1 127 ? -7.188 -21.484 -0.356 1 97.19 127 GLU B N 1
ATOM 2328 C CA . GLU B 1 127 ? -6.5 -22.609 -0.994 1 97.19 127 GLU B CA 1
ATOM 2329 C C . GLU B 1 127 ? -5.309 -22.125 -1.818 1 97.19 127 GLU B C 1
ATOM 2331 O O . GLU B 1 127 ? -5.348 -21.031 -2.4 1 97.19 127 GLU B O 1
ATOM 2336 N N . LYS B 1 128 ? -4.363 -22.969 -1.919 1 95.69 128 LYS B N 1
ATOM 2337 C CA . LYS B 1 128 ? -3.152 -22.672 -2.68 1 95.69 128 LYS B CA 1
ATOM 2338 C C . LYS B 1 128 ? -3.463 -22.5 -4.164 1 95.69 128 LYS B C 1
ATOM 2340 O O . LYS B 1 128 ? -4.488 -22.984 -4.648 1 95.69 128 LYS B O 1
ATOM 2345 N N . GLY B 1 129 ? -2.469 -21.969 -4.91 1 97.38 129 GLY B N 1
ATOM 2346 C CA . GLY B 1 129 ? -2.633 -21.703 -6.332 1 97.38 129 GLY B CA 1
ATOM 2347 C C . GLY B 1 129 ? -3.021 -22.953 -7.117 1 97.38 129 GLY B C 1
ATOM 2348 O O . GLY B 1 129 ? -2.73 -24.078 -6.695 1 97.38 129 GLY B O 1
ATOM 2349 N N . CYS B 1 130 ? -3.668 -22.766 -8.258 1 97.31 130 CYS B N 1
ATOM 2350 C CA . CYS B 1 130 ? -4.203 -23.875 -9.039 1 97.31 130 CYS B CA 1
ATOM 2351 C C . CYS B 1 130 ? -3.357 -24.125 -10.281 1 97.31 130 CYS B C 1
ATOM 2353 O O . CYS B 1 130 ? -3.578 -25.109 -11.008 1 97.31 130 CYS B O 1
ATOM 2355 N N . VAL B 1 131 ? -2.43 -23.203 -10.539 1 97.25 131 VAL B N 1
ATOM 2356 C CA . VAL B 1 131 ? -1.505 -23.406 -11.648 1 97.25 131 VAL B CA 1
ATOM 2357 C C . VAL B 1 131 ? -0.07 -23.172 -11.172 1 97.25 131 VAL B C 1
ATOM 2359 O O . VAL B 1 131 ? 0.155 -22.562 -10.133 1 97.25 131 VAL B O 1
ATOM 2362 N N . THR B 1 132 ? 0.824 -23.688 -11.945 1 96.44 132 THR B N 1
ATOM 2363 C CA . THR B 1 132 ? 2.23 -23.547 -11.578 1 96.44 132 THR B CA 1
ATOM 2364 C C . THR B 1 132 ? 2.973 -22.703 -12.609 1 96.44 132 THR B C 1
ATOM 2366 O O . THR B 1 132 ? 2.52 -22.562 -13.742 1 96.44 132 THR B O 1
ATOM 2369 N N . GLY B 1 133 ? 4.023 -22.078 -12.172 1 96.31 133 GLY B N 1
ATOM 2370 C CA . GLY B 1 133 ? 4.922 -21.281 -13 1 96.31 133 GLY B CA 1
ATOM 2371 C C . GLY B 1 133 ? 6.145 -20.797 -12.25 1 96.31 133 GLY B C 1
ATOM 2372 O O . GLY B 1 133 ? 6.449 -21.281 -11.164 1 96.31 133 GLY B O 1
ATOM 2373 N N . ARG B 1 134 ? 6.816 -19.938 -12.914 1 97.38 134 ARG B N 1
ATOM 2374 C CA . ARG B 1 134 ? 7.973 -19.328 -12.266 1 97.38 134 ARG B CA 1
ATOM 2375 C C . ARG B 1 134 ? 7.551 -18.219 -11.305 1 97.38 134 ARG B C 1
ATOM 2377 O O . ARG B 1 134 ? 6.5 -17.594 -11.492 1 97.38 134 ARG B O 1
ATOM 2384 N N . HIS B 1 135 ? 8.398 -18.078 -10.273 1 97.94 135 HIS B N 1
ATOM 2385 C CA . HIS B 1 135 ? 8.219 -16.891 -9.445 1 97.94 135 HIS B CA 1
ATOM 2386 C C . HIS B 1 135 ? 8.414 -15.609 -10.258 1 97.94 135 HIS B C 1
ATOM 2388 O O . HIS B 1 135 ? 9.125 -15.617 -11.266 1 97.94 135 HIS B O 1
ATOM 2394 N N . GLU B 1 136 ? 7.695 -14.594 -9.867 1 98.06 136 GLU B N 1
ATOM 2395 C CA . GLU B 1 136 ? 7.785 -13.289 -10.516 1 98.06 136 GLU B CA 1
ATOM 2396 C C . GLU B 1 136 ? 7.961 -12.18 -9.484 1 98.06 136 GLU B C 1
ATOM 2398 O O . GLU B 1 136 ? 7.199 -12.086 -8.523 1 98.06 136 GLU B O 1
ATOM 2403 N N . ALA B 1 137 ? 8.984 -11.352 -9.68 1 97.5 137 ALA B N 1
ATOM 2404 C CA . ALA B 1 137 ? 9.258 -10.289 -8.719 1 97.5 137 ALA B CA 1
ATOM 2405 C C . ALA B 1 137 ? 8.758 -8.945 -9.227 1 97.5 137 ALA B C 1
ATOM 2407 O O . ALA B 1 137 ? 8.508 -8.023 -8.445 1 97.5 137 ALA B O 1
ATOM 2408 N N . HIS B 1 138 ? 8.695 -8.734 -10.562 1 97.69 138 HIS B N 1
ATOM 2409 C CA . HIS B 1 138 ? 8.336 -7.434 -11.125 1 97.69 138 HIS B CA 1
ATOM 2410 C C . HIS B 1 138 ? 6.875 -7.105 -10.859 1 97.69 138 HIS B C 1
ATOM 2412 O O . HIS B 1 138 ? 5.988 -7.902 -11.172 1 97.69 138 HIS B O 1
ATOM 2418 N N . PRO B 1 139 ? 6.609 -5.961 -10.383 1 97.62 139 PRO B N 1
ATOM 2419 C CA . PRO B 1 139 ? 5.25 -5.617 -9.961 1 97.62 139 PRO B CA 1
ATOM 2420 C C . PRO B 1 139 ? 4.25 -5.633 -11.109 1 97.62 139 PRO B C 1
ATOM 2422 O O . PRO B 1 139 ? 3.055 -5.848 -10.891 1 97.62 139 PRO B O 1
ATOM 2425 N N . ASN B 1 140 ? 4.699 -5.441 -12.336 1 97.56 140 ASN B N 1
ATOM 2426 C CA . ASN B 1 140 ? 3.779 -5.305 -13.469 1 97.56 140 ASN B CA 1
ATOM 2427 C C . ASN B 1 140 ? 3.709 -6.586 -14.289 1 97.56 140 ASN B C 1
ATOM 2429 O O . ASN B 1 140 ? 3.174 -6.59 -15.398 1 97.56 140 ASN B O 1
ATOM 2433 N N . ARG B 1 141 ? 4.258 -7.68 -13.781 1 97.12 141 ARG B N 1
ATOM 2434 C CA . ARG B 1 141 ? 4.297 -8.898 -14.586 1 97.12 141 ARG B CA 1
ATOM 2435 C C . ARG B 1 141 ? 3.65 -10.062 -13.836 1 97.12 141 ARG B C 1
ATOM 2437 O O . ARG B 1 141 ? 3.912 -11.227 -14.148 1 97.12 141 ARG B O 1
ATOM 2444 N N . SER B 1 142 ? 2.922 -9.727 -12.852 1 96.94 142 SER B N 1
ATOM 2445 C CA . SER B 1 142 ? 2.211 -10.766 -12.109 1 96.94 142 SER B CA 1
ATOM 2446 C C . SER B 1 142 ? 1.143 -11.422 -12.977 1 96.94 142 SER B C 1
ATOM 2448 O O . SER B 1 142 ? 0.429 -10.742 -13.719 1 96.94 142 SER B O 1
ATOM 2450 N N . LYS B 1 143 ? 0.996 -12.703 -12.852 1 96.38 143 LYS B N 1
ATOM 2451 C CA . LYS B 1 143 ? -0.052 -13.453 -13.531 1 96.38 143 LYS B CA 1
ATOM 2452 C C . LYS B 1 143 ? -1.19 -13.805 -12.578 1 96.38 143 LYS B C 1
ATOM 2454 O O . LYS B 1 143 ? -2.203 -14.367 -13 1 96.38 143 LYS B O 1
ATOM 2459 N N . LYS B 1 144 ? -0.979 -13.422 -11.328 1 96.44 144 LYS B N 1
ATOM 2460 C CA . LYS B 1 144 ? -2.037 -13.641 -10.344 1 96.44 144 LYS B CA 1
ATOM 2461 C C . LYS B 1 144 ? -3.238 -12.742 -10.617 1 96.44 144 LYS B C 1
ATOM 2463 O O . LYS B 1 144 ? -3.084 -11.531 -10.805 1 96.44 144 LYS B O 1
ATOM 2468 N N . ALA B 1 145 ? -4.426 -13.281 -10.695 1 94.81 145 ALA B N 1
ATOM 2469 C CA . ALA B 1 145 ? -5.668 -12.531 -10.875 1 94.81 145 ALA B CA 1
ATOM 2470 C C . ALA B 1 145 ? -5.633 -11.711 -12.156 1 94.81 145 ALA B C 1
ATOM 2472 O O . ALA B 1 145 ? -6.18 -10.609 -12.211 1 94.81 145 ALA B O 1
ATOM 2473 N N . SER B 1 146 ? -4.922 -12.211 -13.172 1 94 146 SER B N 1
ATOM 2474 C CA . SER B 1 146 ? -4.777 -11.492 -14.438 1 94 146 SER B CA 1
ATOM 2475 C C . SER B 1 146 ? -6.02 -11.656 -15.305 1 94 146 SER B C 1
ATOM 2477 O O . SER B 1 146 ? -6.238 -10.875 -16.234 1 94 146 SER B O 1
ATOM 2479 N N . GLY B 1 147 ? -6.789 -12.648 -15.039 1 94.19 147 GLY B N 1
ATOM 2480 C CA . GLY B 1 147 ? -7.961 -12.938 -15.852 1 94.19 147 GLY B CA 1
ATOM 2481 C C . GLY B 1 147 ? -7.637 -13.68 -17.125 1 94.19 147 GLY B C 1
ATOM 2482 O O . GLY B 1 147 ? -8.516 -13.891 -17.969 1 94.19 147 GLY B O 1
ATOM 2483 N N . VAL B 1 148 ? -6.324 -14.023 -17.281 1 93 148 VAL B N 1
ATOM 2484 C CA . VAL B 1 148 ? -5.883 -14.734 -18.469 1 93 148 VAL B CA 1
ATOM 2485 C C . VAL B 1 148 ? -5.355 -16.109 -18.094 1 93 148 VAL B C 1
ATOM 2487 O O . VAL B 1 148 ? -4.383 -16.234 -17.344 1 93 148 VAL B O 1
ATOM 2490 N N . GLU B 1 149 ? -5.945 -17.141 -18.594 1 93.06 149 GLU B N 1
ATOM 2491 C CA . GLU B 1 149 ? -5.512 -18.5 -18.312 1 93.06 149 GLU B CA 1
ATOM 2492 C C . GLU B 1 149 ? -4.133 -18.781 -18.906 1 93.06 149 GLU B C 1
ATOM 2494 O O . GLU B 1 149 ? -3.898 -18.516 -20.078 1 93.06 149 GLU B O 1
ATOM 2499 N N . PRO B 1 150 ? -3.227 -19.25 -18.094 1 89.94 150 PRO B N 1
ATOM 2500 C CA . PRO B 1 150 ? -1.89 -19.531 -18.625 1 89.94 150 PRO B CA 1
ATOM 2501 C C . PRO B 1 150 ? -1.892 -20.641 -19.672 1 89.94 150 PRO B C 1
ATOM 2503 O O . PRO B 1 150 ? -2.682 -21.578 -19.562 1 89.94 150 PRO B O 1
ATOM 2506 N N . SER B 1 151 ? -1.132 -20.438 -20.781 1 82 151 SER B N 1
ATOM 2507 C CA . SER B 1 151 ? -1.053 -21.438 -21.859 1 82 151 SER B CA 1
ATOM 2508 C C . SER B 1 151 ? -0.088 -22.562 -21.484 1 82 151 SER B C 1
ATOM 2510 O O . SER B 1 151 ? 0.898 -22.328 -20.781 1 82 151 SER B O 1
ATOM 2512 N N . GLU B 1 152 ? -0.373 -23.781 -21.578 1 65.31 152 GLU B N 1
ATOM 2513 C CA . GLU B 1 152 ? 0.465 -24.969 -21.375 1 65.31 152 GLU B CA 1
ATOM 2514 C C . GLU B 1 152 ? 1.833 -24.797 -22.016 1 65.31 152 GLU B C 1
ATOM 2516 O O . GLU B 1 152 ? 2.842 -25.266 -21.5 1 65.31 152 GLU 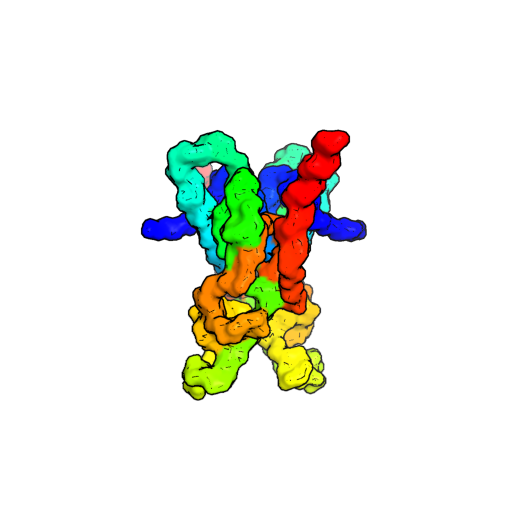B O 1
ATOM 2521 N N . SER B 1 153 ? 1.994 -24.234 -23.281 1 54.53 153 SER B N 1
ATOM 2522 C CA . SER B 1 153 ? 3.201 -24.188 -24.094 1 54.53 153 SER B CA 1
ATOM 2523 C C . SER B 1 153 ? 4.215 -23.203 -23.516 1 54.53 153 SER B C 1
ATOM 2525 O O . SER B 1 153 ? 5.391 -23.219 -23.906 1 54.53 153 SER B O 1
ATOM 2527 N N . GLU B 1 154 ? 3.959 -22.266 -22.859 1 51.75 154 GLU B N 1
ATOM 2528 C CA . GLU B 1 154 ? 4.934 -21.281 -22.406 1 51.75 154 GLU B CA 1
ATOM 2529 C C . GLU B 1 154 ? 5.988 -21.922 -21.5 1 51.75 154 GLU B C 1
ATOM 2531 O O . GLU B 1 154 ? 7.086 -21.375 -21.359 1 51.75 154 GLU B O 1
ATOM 2536 N N . ASP B 1 155 ? 5.77 -22.938 -20.812 1 48.34 155 ASP B N 1
ATOM 2537 C CA . ASP B 1 155 ? 6.77 -23.609 -20 1 48.34 155 ASP B CA 1
ATOM 2538 C C . ASP B 1 155 ? 7.691 -24.469 -20.859 1 48.34 155 ASP B C 1
ATOM 2540 O O . ASP B 1 155 ? 8.781 -24.859 -20.422 1 48.34 155 ASP B O 1
ATOM 2544 N N . LEU B 1 156 ? 7.312 -25.062 -22.062 1 46.22 156 LEU B N 1
ATOM 2545 C CA . LEU B 1 156 ? 8.094 -26.016 -22.844 1 46.22 156 LEU B CA 1
ATOM 2546 C C . LEU B 1 156 ? 9.117 -25.297 -23.703 1 46.22 156 LEU B C 1
ATOM 2548 O O . LEU B 1 156 ? 10.062 -25.922 -24.203 1 46.22 156 LEU B O 1
ATOM 2552 N N . ASP B 1 157 ? 8.906 -24.062 -24.062 1 45.47 157 ASP B N 1
ATOM 2553 C CA . ASP B 1 157 ? 9.719 -23.562 -25.156 1 45.47 157 ASP B CA 1
ATOM 2554 C C . ASP B 1 157 ? 11.148 -23.281 -24.703 1 45.47 157 ASP B C 1
ATOM 2556 O O . ASP B 1 157 ? 12.039 -23.078 -25.516 1 45.47 157 ASP B O 1
ATOM 2560 N N . ASP B 1 158 ? 11.383 -22.953 -23.5 1 45.59 158 ASP B N 1
ATOM 2561 C CA . ASP B 1 158 ? 12.773 -22.547 -23.328 1 45.59 158 ASP B CA 1
ATOM 2562 C C . ASP B 1 158 ? 13.711 -23.75 -23.406 1 45.59 158 ASP B C 1
ATOM 2564 O O . ASP B 1 158 ? 14.938 -23.578 -23.391 1 45.59 158 ASP B O 1
ATOM 2568 N N . ASP B 1 159 ? 13.234 -24.938 -23.219 1 42.38 159 ASP B N 1
ATOM 2569 C CA . ASP B 1 159 ? 14.18 -26.047 -23.219 1 42.38 159 ASP B CA 1
ATOM 2570 C C . ASP B 1 159 ? 14.594 -26.406 -24.641 1 42.38 159 ASP B C 1
ATOM 2572 O O . ASP B 1 159 ? 15.578 -27.125 -24.844 1 42.38 159 ASP B O 1
ATOM 2576 N N . ASP B 1 160 ? 13.742 -26.172 -25.656 1 44 160 ASP B N 1
ATOM 2577 C CA . ASP B 1 160 ? 14.008 -26.859 -26.922 1 44 160 ASP B CA 1
ATOM 2578 C C . ASP B 1 160 ? 15.07 -26.141 -27.734 1 44 160 ASP B C 1
ATOM 2580 O O . ASP B 1 160 ? 15.469 -26.594 -28.797 1 44 160 ASP B O 1
ATOM 2584 N N . ASP B 1 161 ? 15.406 -24.859 -27.453 1 43.88 161 ASP B N 1
ATOM 2585 C CA . ASP B 1 161 ? 16.297 -24.281 -28.438 1 43.88 161 ASP B CA 1
ATOM 2586 C C . ASP B 1 161 ? 17.719 -24.844 -28.312 1 43.88 161 ASP B C 1
ATOM 2588 O O . ASP B 1 161 ? 18.609 -24.484 -29.062 1 43.88 161 ASP B O 1
ATOM 2592 N N . GLU B 1 162 ? 18 -25.594 -27.234 1 41 162 GLU B N 1
ATOM 2593 C CA . GLU B 1 162 ? 19.422 -25.938 -27.188 1 41 162 GLU B CA 1
ATOM 2594 C C . GLU B 1 162 ? 19.75 -27.109 -28.109 1 41 162 GLU B C 1
ATOM 2596 O O . GLU B 1 162 ? 20.891 -27.297 -28.5 1 41 162 GLU B O 1
ATOM 2601 N N . ASP B 1 163 ? 18.828 -28.062 -28.297 1 41.53 163 ASP B N 1
ATOM 2602 C CA . ASP B 1 163 ? 19.438 -29.312 -28.703 1 41.53 163 ASP B CA 1
ATOM 2603 C C . ASP B 1 163 ? 19.562 -29.391 -30.219 1 41.53 163 ASP B C 1
ATOM 2605 O O . ASP B 1 163 ? 19.938 -30.438 -30.766 1 41.53 163 ASP B O 1
ATOM 2609 N N . GLU B 1 164 ? 19.016 -28.391 -30.984 1 40.72 164 GLU B N 1
ATOM 2610 C CA . GLU B 1 164 ? 19.016 -28.812 -32.375 1 40.72 164 GLU B CA 1
ATOM 2611 C C . GLU B 1 164 ? 20.375 -28.594 -33.031 1 40.72 164 GLU B C 1
ATOM 2613 O O . GLU B 1 164 ? 20.562 -28.859 -34.219 1 40.72 164 GLU B O 1
ATOM 2618 N N . ASP B 1 165 ? 21.312 -27.844 -32.344 1 38.09 165 ASP B N 1
ATOM 2619 C CA . ASP B 1 165 ? 22.438 -27.531 -33.219 1 38.09 165 ASP B CA 1
ATOM 2620 C C . ASP B 1 165 ? 23.406 -28.719 -33.312 1 38.09 165 ASP B C 1
ATOM 2622 O O . ASP B 1 165 ? 24.531 -28.562 -33.781 1 38.09 165 ASP B O 1
ATOM 2626 N N . GLU B 1 166 ? 23.141 -29.828 -32.594 1 34.47 166 GLU B N 1
ATOM 2627 C CA . GLU B 1 166 ? 24.281 -30.75 -32.656 1 34.47 166 GLU B CA 1
ATOM 2628 C C . GLU B 1 166 ? 24.266 -31.547 -33.969 1 34.47 166 GLU B C 1
ATOM 2630 O O . GLU B 1 166 ? 25.125 -32.406 -34.156 1 34.47 166 GLU B O 1
ATOM 2635 N N . TYR B 1 167 ? 23.312 -31.344 -34.906 1 29.41 167 TYR B N 1
ATOM 2636 C CA . TYR B 1 167 ? 23.719 -32.188 -36.031 1 29.41 167 TYR B CA 1
ATOM 2637 C C . TYR B 1 167 ? 24.812 -31.5 -36.875 1 29.41 167 TYR B C 1
ATOM 2639 O O . TYR B 1 167 ? 24.891 -30.281 -36.906 1 29.41 167 TYR B O 1
#

Secondary structure (DSSP, 8-state):
-PPPPHHHHHTS-HHHHHHHHHHHTTSHHHHHHHHHHHHHHHHHH-SGGGGSS---EE-TTT--EE-GGG--TTSEEE-SS-EEE-TTSSTTTT--HHHH--SSSHHHHHH-GGGEEETTT--BTTSPPSEEE-----TT---TT-S-PPPGGGGTTTTTTSGGGG-/-PPPPHHHHHTS-HHHHHHHHHHHTTSHHHHHHHHHHHHHHHHHH-SGGGGSS---EE-TTT--EE-GGG--TTSEEE-SS-EEE-TTSSTTTT--HHHH--SSSHHHHHH-GGGEEETTT--BTTSPPSEEE-----TT---TT-S-PPPGGGGTTTTTTSGGGG-

Organism: Fusarium solani (NCBI:txid169388)

Nearest PDB structures (foldseek):
  2yrt-assembly1_A  TM=7.545E-01  e=3.451E-03  Homo sapiens
  2yrt-assembly1_A  TM=7.543E-01  e=4.938E-03  Homo sapiens

pLDDT: mean 87.79, std 17.47, range [29.28, 98.81]

Foldseek 3Di:
DDDDDPVCLVPDDPVSVVVVLVVQCVDPVSVVLVVLLVVLLVVVCPDPVCVPFDDWAAFPFQRHIDGPVQFAFFSAAHALADKDFDPVDPPCVPPDCVPNNDCPDPVNCVVPQQRIAGPRPRDTRPDTHPDTGTGDRDPPPHSHNNRDDDDPCVNVPVPPPPPPPPD/DDDDDPVCLVPDDPVSVVVVLVVQCVDPVSVVLVVLLVVLLVVVCPDPVCVPFDDWAAFPFQRHIDGPVQFAFFSAAHALADKDFDPVDPPCVPPDCVPNNDCPDPVNCVVPQQRIAGPRPRDTRVDTHPDTGTGDRDPPPHSHNNRDDDDPCVNVPVVPPPPPPPD